Protein AF-A0A6P2FRF0-F1 (afdb_monomer_lite)

Secondary structure (DSSP, 8-state):
-EEEHHHHHHHTT-TT--TT--TTSHHHHHHHHHHTT-TTS-GGGGGHHHHHHHHS--GGGEEEEEEE-SSS-EEEEEEPTTS-HHHHHHHHHHHEEEES-TTS-EEEE-TTS--S--S-SEEEEEGGGTEEEEES-HHHHHHHHTTSS--GGG-TTTHHHHHHT-S-SEEEEEEGGGG-B-TTTTTTTTTS-HHHHHHHHHHHHHHHTSPPPSEEEEEE-SSSEEEEEEE-SSHHHHHHHHHHHHHHHHH-B-TTT-SBHHHH-SEEEEEEETTEEEEEEESTTHHHHHHHHHHTT--TTTB----

pLDDT: mean 83.43, std 10.02, range [44.25, 95.88]

Foldseek 3Di:
DKAFVLLVCVVLVLNPDFLVDDCPDPSNVSCLVVLVLDPRNPPQSVCAPVCCVQQVGGPRQFRMKDWDDDPKIKMKTAGDPPDDCCSRVVSQVQAFDWDDDPQWIKTAGDPPSPDPDDPARIWIARRVRNMIMGIDCSVVVVCVVVVNDDDLCPDPQCVVVCVVLPAFSDKDKAFAPRLAFACCVADCVVPPDPVRSVVVLVLCVLLLPAAAQRMWMWGHRGQFKIKIKRFGPFLVRLVSCQVVLVCCQQPNAQPVVRGHNCVLQVDWDWDRDGRIIIIITGDHRNSVVQVVCSVRSRHSSRHNYDD

Sequence (307 aa):
MVTDLQAARSRWGVGNLDGTAAKDSPEVTAWQERSLNSAAVGELGDYTLPMLQEWGWNTFDVQWEATLFGDRPVSVLKLRDDIDMAVVTDSLEQAYLVDGPPERPHYRFDRTTGASIMPFLEATVLPEHKLIVTGGAPEEVLAVFDGNAPSVASLPEEKPWAELTMTPEVMQVRTGGDACTDPVAGTLGQRASADQRAQLEQKLLDLQQLARPVTIVHALQDESTAVILAGYSDPQDAAADLHARRTLLTEGQSTQAERPYTDLLPTIDIAAEGKDLVYSVSGTGTARLTLQMSQTQDDPWAYCGTG

Radius of gyration: 21.51 Å; chains: 1; bounding box: 53×43×59 Å

Structure (mmCIF, N/CA/C/O backbone):
data_AF-A0A6P2FRF0-F1
#
_entry.id   AF-A0A6P2FRF0-F1
#
loop_
_atom_site.group_PDB
_atom_site.id
_atom_site.type_symbol
_atom_site.label_atom_id
_atom_site.label_alt_id
_atom_site.label_comp_id
_atom_site.label_asym_id
_atom_site.label_entity_id
_atom_site.label_seq_id
_atom_site.pdbx_PDB_ins_code
_atom_site.Cartn_x
_atom_site.Cartn_y
_atom_site.Cartn_z
_atom_site.occupancy
_atom_site.B_iso_or_equiv
_atom_site.auth_seq_id
_atom_site.auth_comp_id
_atom_site.auth_asym_id
_atom_site.auth_atom_id
_atom_site.pdbx_PDB_model_num
ATOM 1 N N . MET A 1 1 ? 2.276 -4.112 1.029 1.00 86.06 1 MET A N 1
ATOM 2 C CA . MET A 1 1 ? 1.561 -2.965 0.432 1.00 86.06 1 MET A CA 1
ATOM 3 C C . MET A 1 1 ? 1.625 -3.123 -1.069 1.00 86.06 1 MET A C 1
ATOM 5 O O . MET A 1 1 ? 2.686 -3.466 -1.557 1.00 86.06 1 MET A O 1
ATOM 9 N N . VAL A 1 2 ? 0.517 -2.947 -1.768 1.00 87.50 2 VAL A N 1
ATOM 10 C CA . VAL A 1 2 ? 0.388 -3.036 -3.222 1.00 87.50 2 VAL A CA 1
ATOM 11 C C . VAL A 1 2 ? -0.203 -1.723 -3.698 1.00 87.50 2 VAL A C 1
ATOM 13 O O . VAL A 1 2 ? -1.087 -1.193 -3.034 1.00 87.50 2 VAL A O 1
ATOM 16 N N . THR A 1 3 ? 0.261 -1.223 -4.828 1.00 86.69 3 THR A N 1
ATOM 17 C CA . THR A 1 3 ? -0.157 0.050 -5.396 1.00 86.69 3 THR A CA 1
ATOM 18 C C . THR A 1 3 ? -0.448 -0.144 -6.879 1.00 86.69 3 THR A C 1
ATOM 20 O O . THR A 1 3 ? 0.436 -0.568 -7.623 1.00 86.69 3 THR A O 1
ATOM 23 N N . ASP A 1 4 ? -1.667 0.164 -7.319 1.00 87.44 4 ASP A N 1
ATOM 24 C CA . ASP A 1 4 ? -2.086 0.104 -8.722 1.00 87.44 4 ASP A CA 1
ATOM 25 C C . ASP A 1 4 ? -1.916 1.482 -9.383 1.00 87.44 4 ASP A C 1
ATOM 27 O O . ASP A 1 4 ? -2.802 2.345 -9.382 1.00 87.44 4 ASP A O 1
ATOM 31 N N . LEU A 1 5 ? -0.730 1.696 -9.956 1.00 85.38 5 LEU A N 1
ATOM 32 C CA . LEU A 1 5 ? -0.378 2.932 -10.653 1.00 85.38 5 LEU A CA 1
ATOM 33 C C . LEU A 1 5 ? -1.212 3.119 -11.928 1.00 85.38 5 LEU A C 1
ATOM 35 O O . LEU A 1 5 ? -1.490 4.255 -12.319 1.00 85.38 5 LEU A O 1
ATOM 39 N N . GLN A 1 6 ? -1.636 2.035 -12.583 1.00 85.44 6 GLN A N 1
ATOM 40 C CA . GLN A 1 6 ? -2.480 2.108 -13.774 1.00 85.44 6 GLN A CA 1
ATOM 41 C C . GLN A 1 6 ? -3.895 2.597 -13.436 1.00 85.44 6 GLN A C 1
ATOM 43 O O . GLN A 1 6 ? -4.431 3.447 -14.163 1.00 85.44 6 GLN A O 1
ATOM 48 N N . ALA A 1 7 ? -4.488 2.113 -12.344 1.00 83.50 7 ALA A N 1
ATOM 49 C CA . ALA A 1 7 ? -5.770 2.599 -11.839 1.00 83.50 7 ALA A CA 1
ATOM 50 C C . ALA A 1 7 ? -5.691 4.093 -11.487 1.00 83.50 7 ALA A C 1
ATOM 52 O O . ALA A 1 7 ? -6.502 4.882 -11.989 1.00 83.50 7 ALA A O 1
ATOM 53 N N . ALA A 1 8 ? -4.646 4.502 -10.753 1.00 82.88 8 ALA A N 1
ATOM 54 C CA . ALA A 1 8 ? -4.415 5.902 -10.394 1.00 82.88 8 ALA A CA 1
ATOM 55 C C . ALA A 1 8 ? -4.300 6.813 -11.628 1.00 82.88 8 ALA A C 1
ATOM 57 O O . ALA A 1 8 ? -5.011 7.817 -11.748 1.00 82.88 8 ALA A O 1
ATOM 58 N N . ARG A 1 9 ? -3.471 6.434 -12.612 1.00 85.62 9 ARG A N 1
ATOM 59 C CA . ARG A 1 9 ? -3.330 7.189 -13.869 1.00 85.62 9 ARG A CA 1
ATOM 60 C C . ARG A 1 9 ? -4.651 7.289 -14.634 1.00 85.62 9 ARG A C 1
ATOM 62 O O . ARG A 1 9 ? -4.988 8.364 -15.138 1.00 85.62 9 ARG A O 1
ATOM 69 N N . SER A 1 10 ? -5.409 6.196 -14.713 1.00 85.38 10 SER A N 1
ATOM 70 C CA . SER A 1 10 ? -6.697 6.156 -15.417 1.00 85.38 10 SER A CA 1
ATOM 71 C C . SER A 1 10 ? -7.711 7.117 -14.795 1.00 85.38 10 SER A C 1
ATOM 73 O O . SER A 1 10 ? -8.315 7.914 -15.515 1.00 85.38 10 SER A O 1
ATOM 75 N N . ARG A 1 11 ? -7.838 7.128 -13.460 1.00 82.00 11 ARG A N 1
ATOM 76 C CA . ARG A 1 11 ? -8.718 8.056 -12.725 1.00 82.00 11 ARG A CA 1
ATOM 77 C C . ARG A 1 11 ? -8.347 9.516 -12.966 1.00 82.00 11 ARG A C 1
ATOM 79 O O . ARG A 1 11 ? -9.213 10.383 -13.081 1.00 82.00 11 ARG A O 1
ATOM 86 N N . TRP A 1 12 ? -7.055 9.802 -13.043 1.00 83.94 12 TRP A N 1
ATOM 87 C CA . TRP A 1 12 ? -6.552 11.156 -13.241 1.00 83.94 12 TRP A CA 1
ATOM 88 C C . TRP A 1 12 ? -6.659 11.664 -14.679 1.00 83.94 12 TRP A C 1
ATOM 90 O O . TRP A 1 12 ? -6.379 12.839 -14.922 1.00 83.94 12 TRP A O 1
ATOM 100 N N . GLY A 1 13 ? -7.085 10.813 -15.616 1.00 84.31 13 GLY A N 1
ATOM 101 C CA . GLY A 1 13 ? -7.152 11.150 -17.036 1.00 84.31 13 GLY A CA 1
ATOM 102 C C . GLY A 1 13 ? -5.785 11.150 -17.723 1.00 84.31 13 GLY A C 1
ATOM 103 O O . GLY A 1 13 ? -5.650 11.723 -18.798 1.00 84.31 13 GLY A O 1
ATOM 104 N N . VAL A 1 14 ? -4.783 10.502 -17.119 1.00 83.25 14 VAL A N 1
ATOM 105 C CA . VAL A 1 14 ? -3.408 10.381 -17.638 1.00 83.25 14 VAL A CA 1
ATOM 106 C C . VAL A 1 14 ? -3.021 8.914 -17.884 1.00 83.25 14 VAL A C 1
ATOM 108 O O . VAL A 1 14 ? -1.848 8.555 -17.892 1.00 83.25 14 VAL A O 1
ATOM 111 N N . GLY A 1 15 ? -4.018 8.045 -18.097 1.00 77.69 15 GLY A N 1
ATOM 112 C CA . GLY A 1 15 ? -3.859 6.593 -18.278 1.00 77.69 15 GLY A CA 1
ATOM 113 C C . GLY A 1 15 ? -2.988 6.169 -19.465 1.00 77.69 15 GLY A C 1
ATOM 114 O O . GLY A 1 15 ? -2.508 5.042 -19.480 1.00 77.69 15 GLY A O 1
ATOM 115 N N . ASN A 1 16 ? -2.758 7.071 -20.423 1.00 78.94 16 ASN A N 1
ATOM 116 C CA . ASN A 1 16 ? -1.941 6.824 -21.614 1.00 78.94 16 ASN A CA 1
ATOM 117 C C . ASN A 1 16 ? -0.468 7.235 -21.438 1.00 78.94 16 ASN A C 1
ATOM 119 O O . ASN A 1 16 ? 0.281 7.195 -22.410 1.00 78.94 16 ASN A O 1
ATOM 123 N N . LEU A 1 17 ? -0.060 7.691 -20.248 1.00 81.69 17 LEU A N 1
ATOM 124 C CA . LEU A 1 17 ? 1.348 7.967 -19.972 1.00 81.69 17 LEU A CA 1
ATOM 125 C C . LEU A 1 17 ? 2.146 6.662 -19.987 1.00 81.69 17 LEU A C 1
ATOM 127 O O . LEU A 1 17 ? 1.811 5.721 -19.269 1.00 81.69 17 LEU A O 1
ATOM 131 N N . ASP A 1 18 ? 3.220 6.651 -20.765 1.00 82.31 18 ASP A N 1
ATOM 132 C CA . ASP A 1 18 ? 4.216 5.588 -20.791 1.00 82.31 18 ASP A CA 1
ATOM 133 C C . ASP A 1 18 ? 5.637 6.162 -20.768 1.00 82.31 18 ASP A C 1
ATOM 135 O O . ASP A 1 18 ? 5.826 7.385 -20.717 1.00 82.31 18 ASP A O 1
ATOM 139 N N . GLY A 1 19 ? 6.642 5.284 -20.813 1.00 73.56 19 GLY A N 1
ATOM 140 C CA . GLY A 1 19 ? 8.044 5.673 -20.864 1.00 73.56 19 GLY A CA 1
ATOM 141 C C . GLY A 1 19 ? 8.383 6.643 -21.999 1.00 73.56 19 GLY A C 1
ATOM 142 O O . GLY A 1 19 ? 9.376 7.342 -21.908 1.00 73.56 19 GLY A O 1
ATOM 143 N N . THR A 1 20 ? 7.571 6.791 -23.046 1.00 79.69 20 THR A N 1
ATOM 144 C CA . THR A 1 20 ? 7.860 7.709 -24.162 1.00 79.69 20 THR A CA 1
ATOM 145 C C . THR A 1 20 ? 7.284 9.116 -23.981 1.00 79.69 20 THR A C 1
ATOM 147 O O . THR A 1 20 ? 7.546 10.001 -24.804 1.00 79.69 20 THR A O 1
ATOM 150 N N . ALA A 1 21 ? 6.519 9.358 -22.911 1.00 80.44 21 ALA A N 1
ATOM 151 C CA . ALA A 1 21 ? 5.869 10.639 -22.671 1.00 80.44 21 ALA A CA 1
ATOM 152 C C . ALA A 1 21 ? 6.879 11.795 -22.551 1.00 80.44 21 ALA A C 1
ATOM 154 O O . ALA A 1 21 ? 7.866 11.736 -21.813 1.00 80.44 21 ALA A O 1
ATOM 155 N N . ALA A 1 22 ? 6.612 12.895 -23.261 1.00 78.44 22 ALA A N 1
ATOM 156 C CA . ALA A 1 22 ? 7.464 14.077 -23.202 1.00 78.44 22 ALA A CA 1
ATOM 157 C C . ALA A 1 22 ? 7.412 14.709 -21.804 1.00 78.44 22 ALA A C 1
ATOM 159 O O . ALA A 1 22 ? 6.328 14.975 -21.279 1.00 78.44 22 ALA A O 1
ATOM 160 N N . LYS A 1 23 ? 8.589 15.012 -21.241 1.00 76.94 23 LYS A N 1
ATOM 161 C CA . LYS A 1 23 ? 8.754 15.603 -19.903 1.00 76.94 23 LYS A CA 1
ATOM 162 C C . LYS A 1 23 ? 7.854 16.815 -19.647 1.00 76.94 23 LYS A C 1
ATOM 164 O O . LYS A 1 23 ? 7.282 16.929 -18.572 1.00 76.94 23 LYS A O 1
ATOM 169 N N . ASP A 1 24 ? 7.732 17.691 -20.639 1.00 80.06 24 ASP A N 1
ATOM 170 C CA . ASP A 1 24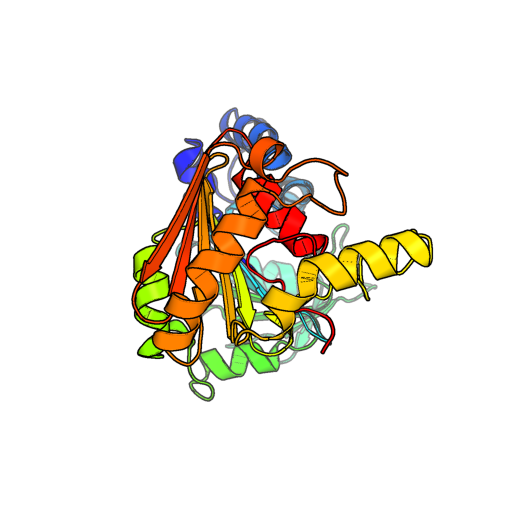 ? 6.992 18.952 -20.524 1.00 80.06 24 ASP A CA 1
ATOM 171 C C . ASP A 1 24 ? 5.556 18.842 -21.073 1.00 80.06 24 ASP A C 1
ATOM 173 O O . ASP A 1 24 ? 4.915 19.852 -21.368 1.00 80.06 24 ASP A O 1
ATOM 177 N N . SER A 1 25 ? 5.046 17.620 -21.270 1.00 85.38 25 SER A N 1
ATOM 178 C CA . SER A 1 25 ? 3.661 17.420 -21.700 1.00 85.38 25 SER A CA 1
ATOM 179 C C . SER A 1 25 ? 2.672 17.809 -20.588 1.00 85.38 25 SER A C 1
ATOM 181 O O . SER A 1 25 ? 2.968 17.627 -19.397 1.00 85.38 25 SER A O 1
ATOM 183 N N . PRO A 1 26 ? 1.483 18.329 -20.948 1.00 86.12 26 PRO A N 1
ATOM 184 C CA . PRO A 1 26 ? 0.420 18.607 -19.984 1.00 86.12 26 PRO A CA 1
ATOM 185 C C . PRO A 1 26 ? 0.063 17.394 -19.118 1.00 86.12 26 PRO A C 1
ATOM 187 O O . PRO A 1 26 ? -0.209 17.545 -17.932 1.00 86.12 26 PRO A O 1
ATOM 190 N N . GLU A 1 27 ? 0.103 16.192 -19.690 1.00 85.88 27 GLU A N 1
ATOM 191 C CA . GLU A 1 27 ? -0.197 14.935 -19.014 1.00 85.88 27 GLU A CA 1
ATOM 192 C C . GLU A 1 27 ? 0.847 14.600 -17.940 1.00 85.88 27 GLU A C 1
ATOM 194 O O . GLU A 1 27 ? 0.471 14.251 -16.821 1.00 85.88 27 GLU A O 1
ATOM 199 N N . VAL A 1 28 ? 2.145 14.761 -18.234 1.00 84.25 28 VAL A N 1
ATOM 200 C CA . VAL A 1 28 ? 3.219 14.551 -17.244 1.00 84.25 28 VAL A CA 1
ATOM 201 C C . VAL A 1 28 ? 3.131 15.577 -16.116 1.00 84.25 28 VAL A C 1
ATOM 203 O O . VAL A 1 28 ? 3.261 15.209 -14.951 1.00 84.25 28 VAL A O 1
ATOM 206 N N . THR A 1 29 ? 2.841 16.842 -16.433 1.00 84.12 29 THR A N 1
ATOM 207 C CA . THR A 1 29 ? 2.656 17.890 -15.413 1.00 84.12 29 THR A CA 1
ATOM 208 C C . THR A 1 29 ? 1.451 17.580 -14.521 1.00 84.12 29 THR A C 1
ATOM 210 O O . THR A 1 29 ? 1.562 17.604 -13.298 1.00 84.12 29 THR A O 1
ATOM 213 N N . ALA A 1 30 ? 0.316 17.204 -15.118 1.00 84.88 30 ALA A N 1
ATOM 214 C CA . ALA A 1 30 ? -0.883 16.821 -14.377 1.00 84.88 30 ALA A CA 1
ATOM 215 C C . ALA A 1 30 ? -0.649 15.589 -13.491 1.00 84.88 30 ALA A C 1
ATOM 217 O O . ALA A 1 30 ? -1.182 15.517 -12.383 1.00 84.88 30 ALA A O 1
ATOM 218 N N . TRP A 1 31 ? 0.150 14.624 -13.952 1.00 84.12 31 TRP A N 1
ATOM 219 C CA . TRP A 1 31 ? 0.549 13.487 -13.132 1.00 84.12 31 TRP A CA 1
ATOM 220 C C . TRP A 1 31 ? 1.428 13.913 -11.951 1.00 84.12 31 TRP A C 1
ATOM 222 O O . TRP A 1 31 ? 1.146 13.493 -10.835 1.00 84.12 31 TRP A O 1
ATOM 232 N N . GLN A 1 32 ? 2.429 14.777 -12.162 1.00 81.94 32 GLN A N 1
ATOM 233 C CA . GLN A 1 32 ? 3.310 15.267 -11.092 1.00 81.94 32 GLN A CA 1
ATOM 234 C C . GLN A 1 32 ? 2.537 16.032 -10.012 1.00 81.94 32 GLN A C 1
ATOM 236 O O . GLN A 1 32 ? 2.751 15.828 -8.821 1.00 81.94 32 GLN A O 1
ATOM 241 N N . GLU A 1 33 ? 1.603 16.898 -10.406 1.00 82.38 33 GLU A N 1
ATOM 242 C CA . GLU A 1 33 ? 0.783 17.655 -9.453 1.00 82.38 33 GLU A CA 1
ATOM 243 C C . GLU A 1 33 ? -0.099 16.743 -8.583 1.00 82.38 33 GLU A C 1
ATOM 245 O O . GLU A 1 33 ? -0.316 17.012 -7.397 1.00 82.38 33 GLU A O 1
ATOM 250 N N . ARG A 1 34 ? -0.604 15.648 -9.162 1.00 83.00 34 ARG A N 1
ATOM 251 C CA . ARG A 1 34 ? -1.475 14.693 -8.464 1.00 83.00 34 ARG A CA 1
ATOM 252 C C . ARG A 1 34 ? -0.695 13.681 -7.635 1.00 83.00 34 ARG A C 1
ATOM 254 O O . ARG A 1 34 ? -1.123 13.367 -6.526 1.00 83.00 34 ARG A O 1
ATOM 261 N N . SER A 1 35 ? 0.452 13.209 -8.122 1.00 79.19 35 SER A N 1
ATOM 262 C CA . SER A 1 35 ? 1.286 12.235 -7.412 1.00 79.19 35 SER A CA 1
ATOM 263 C C . SER A 1 35 ? 1.766 12.770 -6.065 1.00 79.19 35 SER A C 1
ATOM 265 O O . SER A 1 35 ? 1.667 12.057 -5.073 1.00 79.19 35 SER A O 1
ATOM 267 N N . LEU A 1 36 ? 2.133 14.055 -5.984 1.00 75.94 36 LEU A N 1
ATOM 268 C CA . LEU A 1 36 ? 2.544 14.722 -4.738 1.00 75.94 36 LEU A CA 1
ATOM 269 C C . LEU A 1 36 ? 1.501 14.659 -3.609 1.00 75.94 36 LEU A C 1
ATOM 271 O O . LEU A 1 36 ? 1.842 14.797 -2.432 1.00 75.94 36 LEU A O 1
ATOM 275 N N . ASN A 1 37 ? 0.226 14.481 -3.953 1.00 71.25 37 ASN A N 1
ATOM 276 C CA . ASN A 1 37 ? -0.877 14.446 -2.996 1.00 71.25 37 ASN A CA 1
ATOM 277 C C . ASN A 1 37 ? -1.469 13.042 -2.814 1.00 71.25 37 ASN A C 1
ATOM 279 O O . ASN A 1 37 ? -2.307 12.847 -1.930 1.00 71.25 37 ASN A O 1
ATOM 283 N N . SER A 1 38 ? -1.021 12.069 -3.609 1.00 75.56 38 SER A N 1
ATOM 284 C CA . SER A 1 38 ? -1.564 10.717 -3.632 1.00 75.56 38 SER A CA 1
ATOM 285 C C . SER A 1 38 ? -0.883 9.810 -2.612 1.00 75.56 38 SER A C 1
ATOM 287 O O . SER A 1 38 ? 0.336 9.806 -2.479 1.00 75.56 38 SER A O 1
ATOM 289 N N . ALA A 1 39 ? -1.668 8.974 -1.930 1.00 68.12 39 ALA A N 1
ATOM 290 C CA . ALA A 1 39 ? -1.124 7.847 -1.169 1.00 68.12 39 ALA A CA 1
ATOM 291 C C . ALA A 1 39 ? -0.635 6.707 -2.088 1.00 68.12 39 ALA A C 1
ATOM 293 O O . ALA A 1 39 ? 0.110 5.842 -1.638 1.00 68.12 39 ALA A O 1
ATOM 294 N N . ALA A 1 40 ? -1.058 6.717 -3.358 1.00 66.50 40 ALA A N 1
ATOM 295 C CA . ALA A 1 40 ? -0.846 5.665 -4.348 1.00 66.50 40 ALA A CA 1
ATOM 296 C C . ALA A 1 40 ? 0.331 5.907 -5.293 1.00 66.50 40 ALA A C 1
ATOM 298 O O . ALA A 1 40 ? 0.513 5.166 -6.243 1.00 66.50 40 ALA A O 1
ATOM 299 N N . VAL A 1 41 ? 1.105 6.973 -5.126 1.00 68.44 41 VAL A N 1
ATOM 300 C CA . VAL A 1 41 ? 2.278 7.202 -5.976 1.00 68.44 41 VAL A CA 1
ATOM 301 C C . VAL A 1 41 ? 3.412 7.574 -5.041 1.00 68.44 41 VAL A C 1
ATOM 303 O O . VAL A 1 41 ? 3.594 8.740 -4.713 1.00 68.44 41 VAL A O 1
ATOM 306 N N . GLY A 1 42 ? 4.086 6.545 -4.518 1.00 57.88 42 GLY A N 1
ATOM 307 C CA . GLY A 1 42 ? 5.228 6.688 -3.616 1.00 57.88 42 GLY A CA 1
ATOM 308 C C . GLY A 1 42 ? 6.466 7.300 -4.290 1.00 57.88 42 GLY A C 1
ATOM 309 O O . GLY A 1 42 ? 6.383 7.904 -5.358 1.00 57.88 42 GLY A O 1
ATOM 310 N N . GLU A 1 43 ? 7.633 7.105 -3.662 1.00 50.56 43 GLU A N 1
ATOM 311 C CA . GLU A 1 43 ? 8.955 7.692 -3.987 1.00 50.56 43 GLU A CA 1
ATOM 312 C C . GLU A 1 43 ? 9.374 7.629 -5.471 1.00 50.56 43 GLU A C 1
ATOM 314 O O . GLU A 1 43 ? 10.169 8.445 -5.933 1.00 50.56 43 GLU A O 1
ATOM 319 N N . LEU A 1 44 ? 8.804 6.709 -6.253 1.00 51.66 44 LEU A N 1
ATOM 320 C CA . LEU A 1 44 ? 8.994 6.614 -7.702 1.00 51.66 44 LEU A CA 1
ATOM 321 C C . LEU A 1 44 ? 8.575 7.892 -8.459 1.00 51.66 44 LEU A C 1
ATOM 323 O O . LEU A 1 44 ? 9.133 8.187 -9.518 1.00 51.66 44 LEU A O 1
ATOM 327 N N . GLY A 1 45 ? 7.670 8.693 -7.884 1.00 57.62 45 GLY A N 1
ATOM 328 C CA . GLY A 1 45 ? 7.315 10.043 -8.333 1.00 57.62 45 GLY A CA 1
ATOM 329 C C . GLY A 1 45 ? 8.513 10.868 -8.819 1.00 57.62 45 GLY A C 1
ATOM 330 O O . GLY A 1 45 ? 8.553 11.351 -9.958 1.00 57.62 45 GLY A O 1
ATOM 331 N N . ASP A 1 46 ? 9.522 10.941 -7.953 1.00 58.75 46 ASP A N 1
ATOM 332 C CA . ASP A 1 46 ? 10.641 11.878 -8.046 1.00 58.75 46 ASP A CA 1
ATOM 333 C C . ASP A 1 46 ? 11.719 11.453 -9.058 1.00 58.75 46 ASP A C 1
ATOM 335 O O . ASP A 1 46 ? 12.473 12.292 -9.559 1.00 58.75 46 ASP A O 1
ATOM 339 N N . TYR A 1 47 ? 11.766 10.167 -9.424 1.00 64.88 47 TYR A N 1
ATOM 340 C CA . TYR A 1 47 ? 12.820 9.593 -10.275 1.00 64.88 47 TYR A CA 1
ATOM 341 C C . TYR A 1 47 ? 12.381 9.299 -11.715 1.00 64.88 47 TYR A C 1
ATOM 343 O O . TYR A 1 47 ? 13.201 8.932 -12.555 1.00 64.88 47 TYR A O 1
ATOM 351 N N . THR A 1 48 ? 11.110 9.528 -12.040 1.00 71.69 48 THR A N 1
ATOM 352 C CA . THR A 1 48 ? 10.489 9.179 -13.331 1.00 71.69 48 THR A CA 1
ATOM 353 C C . THR A 1 48 ? 11.235 9.716 -14.555 1.00 71.69 48 THR A C 1
ATOM 355 O O . THR A 1 48 ? 11.523 8.992 -15.506 1.00 71.69 48 THR A O 1
ATOM 358 N N . LEU A 1 49 ? 11.554 11.009 -14.562 1.00 69.94 49 LEU A N 1
ATOM 359 C CA . LEU A 1 49 ? 12.130 11.657 -15.743 1.00 69.94 49 LEU A CA 1
ATOM 360 C C . LEU A 1 49 ? 13.615 11.347 -15.925 1.00 69.94 49 LEU A C 1
ATOM 362 O O . LEU A 1 49 ? 14.025 11.082 -17.056 1.00 69.94 49 LEU A O 1
ATOM 366 N N . PRO A 1 50 ? 14.429 11.360 -14.857 1.00 76.50 50 PRO A N 1
ATOM 367 C CA . PRO A 1 50 ? 15.817 10.962 -14.989 1.00 76.50 50 PRO A CA 1
ATOM 368 C C . PRO A 1 50 ? 15.985 9.467 -15.324 1.00 76.50 50 PRO A C 1
ATOM 370 O O . PRO A 1 50 ? 16.888 9.126 -16.085 1.00 76.50 50 PRO A O 1
ATOM 373 N N . MET A 1 51 ? 15.078 8.591 -14.861 1.00 79.38 51 MET A N 1
ATOM 374 C CA . MET A 1 51 ? 15.097 7.172 -15.239 1.00 79.38 51 MET A CA 1
ATOM 375 C C . MET A 1 51 ? 14.931 6.969 -16.749 1.00 79.38 51 MET A C 1
ATOM 377 O O . MET A 1 51 ? 15.687 6.225 -17.362 1.00 79.38 51 MET A O 1
ATOM 381 N N . LEU A 1 52 ? 14.016 7.700 -17.387 1.00 81.94 52 LEU A N 1
ATOM 382 C CA . LEU A 1 52 ? 13.812 7.558 -18.827 1.00 81.94 52 LEU A CA 1
ATOM 383 C C . LEU A 1 52 ? 15.080 7.850 -19.642 1.00 81.94 52 LEU A C 1
ATOM 385 O O . LEU A 1 52 ? 15.387 7.150 -20.602 1.00 81.94 52 LEU A O 1
ATOM 389 N N . GLN A 1 53 ? 15.807 8.904 -19.273 1.00 79.69 53 GLN A N 1
ATOM 390 C CA . GLN A 1 53 ? 16.971 9.358 -20.034 1.00 79.69 53 GLN A CA 1
ATOM 391 C C . GLN A 1 53 ? 18.141 8.375 -19.969 1.00 79.69 53 GLN A C 1
ATOM 393 O O . GLN A 1 53 ? 18.874 8.247 -20.946 1.00 79.69 53 GLN A O 1
ATOM 398 N N . GLU A 1 54 ? 18.321 7.717 -18.825 1.00 82.00 54 GLU A N 1
ATOM 399 C CA . GLU A 1 54 ? 19.450 6.818 -18.578 1.00 82.00 54 GLU A CA 1
ATOM 400 C C . GLU A 1 54 ? 19.114 5.353 -18.893 1.00 82.00 54 GLU A C 1
ATOM 402 O O . GLU A 1 54 ? 19.975 4.626 -19.377 1.00 82.00 54 GLU A O 1
ATOM 407 N N . TRP A 1 55 ? 17.861 4.935 -18.698 1.00 85.12 55 TRP A N 1
ATOM 408 C CA . TRP A 1 55 ? 17.465 3.524 -18.755 1.00 85.12 55 TRP A CA 1
ATOM 409 C C . TRP A 1 55 ? 16.563 3.186 -19.944 1.00 85.12 55 TRP A C 1
ATOM 411 O O . TRP A 1 55 ? 16.401 2.019 -20.278 1.00 85.12 55 TRP A O 1
ATOM 421 N N . GLY A 1 56 ? 15.965 4.183 -20.606 1.00 86.19 56 GLY A N 1
ATOM 422 C CA . GLY A 1 56 ? 15.013 3.959 -21.702 1.00 86.19 56 GLY A CA 1
ATOM 423 C C . GLY A 1 56 ? 13.626 3.481 -21.249 1.00 86.19 56 GLY A C 1
ATOM 424 O O . GLY A 1 56 ? 12.767 3.237 -22.092 1.00 86.19 56 GLY A O 1
ATOM 425 N N . TRP A 1 57 ? 13.402 3.382 -19.937 1.00 90.31 57 TRP A N 1
ATOM 426 C CA . TRP A 1 57 ? 12.127 3.070 -19.291 1.00 90.31 57 TRP A CA 1
ATOM 427 C C . TRP A 1 57 ? 12.029 3.819 -17.954 1.00 90.31 57 TRP A C 1
ATOM 429 O O . TRP A 1 57 ? 13.033 4.306 -17.425 1.00 90.31 57 TRP A O 1
ATOM 439 N N . ASN A 1 58 ? 10.822 3.969 -17.411 1.00 87.12 58 ASN A N 1
ATOM 440 C CA . ASN A 1 58 ? 10.600 4.674 -16.151 1.00 87.12 58 ASN A CA 1
ATOM 441 C C . ASN A 1 58 ? 9.365 4.171 -15.381 1.00 87.12 58 ASN A C 1
ATOM 443 O O . ASN A 1 58 ? 8.816 3.104 -15.631 1.00 87.12 58 ASN A O 1
ATOM 447 N N . THR A 1 59 ? 8.924 4.953 -14.401 1.00 84.38 59 THR A N 1
ATOM 448 C CA . THR A 1 59 ? 7.814 4.618 -13.500 1.00 84.38 59 THR A CA 1
ATOM 449 C C . THR A 1 59 ? 6.443 4.688 -14.185 1.00 84.38 59 THR A C 1
ATOM 451 O O . THR A 1 59 ? 5.488 4.080 -13.701 1.00 84.38 59 THR A O 1
ATOM 454 N N . PHE A 1 60 ? 6.327 5.347 -15.347 1.00 86.94 60 PHE A N 1
ATOM 455 C CA . PHE A 1 60 ? 5.131 5.258 -16.188 1.00 86.94 60 PHE A CA 1
ATOM 456 C C . PHE A 1 60 ? 4.971 3.871 -16.806 1.00 86.94 60 PHE A C 1
ATOM 458 O O . PHE A 1 60 ? 3.844 3.434 -17.031 1.00 86.94 60 PHE A O 1
ATOM 465 N N . ASP A 1 61 ? 6.072 3.145 -17.001 1.00 90.81 61 ASP A N 1
ATOM 466 C CA . ASP A 1 61 ? 6.022 1.771 -17.485 1.00 90.81 61 ASP A CA 1
ATOM 467 C C . ASP A 1 61 ? 5.578 0.779 -16.404 1.00 90.81 61 ASP A C 1
ATOM 469 O O . ASP A 1 61 ? 5.223 -0.348 -16.735 1.00 90.81 61 ASP A O 1
ATOM 473 N N . VAL A 1 62 ? 5.538 1.182 -15.128 1.00 90.31 62 VAL A N 1
ATOM 474 C CA . VAL A 1 62 ? 5.054 0.352 -14.016 1.00 90.31 62 VAL A CA 1
ATOM 475 C C . VAL A 1 62 ? 3.522 0.419 -13.952 1.00 90.31 62 VAL A C 1
ATOM 477 O O . VAL A 1 62 ? 2.936 1.500 -13.858 1.00 90.31 62 VAL A O 1
ATOM 480 N N . GLN A 1 63 ? 2.859 -0.736 -14.022 1.00 89.94 63 GLN A N 1
ATOM 481 C CA . GLN A 1 63 ? 1.411 -0.902 -13.835 1.00 89.94 63 GLN A CA 1
ATOM 482 C C . GLN A 1 63 ? 1.047 -0.972 -12.359 1.00 89.94 63 GLN A C 1
ATOM 484 O O . GLN A 1 63 ? 0.160 -0.254 -11.912 1.00 89.94 63 GLN A O 1
ATOM 489 N N . TRP A 1 64 ? 1.748 -1.819 -11.612 1.00 89.94 64 TRP A N 1
ATOM 490 C CA . TRP A 1 64 ? 1.593 -1.926 -10.172 1.00 89.94 64 TRP A CA 1
ATOM 491 C C . TRP A 1 64 ? 2.928 -2.234 -9.510 1.00 89.94 64 TRP A C 1
ATOM 493 O O . TRP A 1 64 ? 3.826 -2.826 -10.114 1.00 89.94 64 TRP A O 1
ATOM 503 N N . GLU A 1 65 ? 3.037 -1.843 -8.250 1.00 89.75 65 GLU A N 1
ATOM 504 C CA . GLU A 1 65 ? 4.151 -2.198 -7.379 1.00 89.75 65 GLU A CA 1
ATOM 505 C C . GLU A 1 65 ? 3.635 -2.884 -6.115 1.00 89.75 65 GLU A C 1
ATOM 507 O O . GLU A 1 65 ? 2.532 -2.607 -5.649 1.00 89.75 65 GLU A O 1
ATOM 512 N N . ALA A 1 66 ? 4.416 -3.804 -5.563 1.00 89.31 66 ALA A N 1
ATOM 513 C CA . ALA A 1 66 ? 4.114 -4.469 -4.308 1.00 89.31 66 ALA A CA 1
ATOM 514 C C . ALA A 1 66 ? 5.360 -4.537 -3.432 1.00 89.31 66 ALA A C 1
ATOM 516 O O . ALA A 1 66 ? 6.352 -5.135 -3.826 1.00 89.31 66 ALA A O 1
ATOM 517 N N . THR A 1 67 ? 5.286 -3.987 -2.227 1.00 88.19 67 THR A N 1
ATOM 518 C CA . THR A 1 67 ? 6.339 -4.061 -1.212 1.00 88.19 67 THR A CA 1
ATOM 519 C C . THR A 1 67 ? 5.912 -4.995 -0.090 1.00 88.19 67 THR A C 1
ATOM 521 O O . THR A 1 67 ? 4.901 -4.762 0.587 1.00 88.19 67 THR A O 1
ATOM 524 N N . LEU A 1 68 ? 6.691 -6.047 0.125 1.00 86.50 68 LEU A N 1
ATOM 525 C CA . LEU A 1 68 ? 6.610 -6.925 1.278 1.00 86.50 68 LEU A CA 1
ATOM 526 C C . LEU A 1 68 ? 7.550 -6.373 2.348 1.00 86.50 68 LEU A C 1
ATOM 528 O O . LEU A 1 68 ? 8.754 -6.242 2.129 1.00 86.50 68 LEU A O 1
ATOM 532 N N . PHE A 1 69 ? 6.979 -6.019 3.495 1.00 81.12 69 PHE A N 1
ATOM 533 C CA . PHE A 1 69 ? 7.738 -5.558 4.649 1.00 81.12 69 PHE A CA 1
ATOM 534 C C . PHE A 1 69 ? 8.051 -6.754 5.549 1.00 81.12 69 PHE A C 1
ATOM 536 O O . PHE A 1 69 ? 7.188 -7.590 5.795 1.00 81.12 69 PHE A O 1
ATOM 543 N N . GLY A 1 70 ? 9.289 -6.822 6.021 1.00 76.88 70 GLY A N 1
ATOM 544 C CA . GLY A 1 70 ? 9.813 -7.862 6.901 1.00 76.88 70 GLY A CA 1
ATOM 545 C C . GLY A 1 70 ? 11.275 -7.556 7.218 1.00 76.88 70 GLY A C 1
ATOM 546 O O . GLY A 1 70 ? 11.766 -6.481 6.866 1.00 76.88 70 GLY A O 1
ATOM 547 N N . ASP A 1 71 ? 11.990 -8.504 7.825 1.00 81.25 71 ASP A N 1
ATOM 548 C CA . ASP A 1 71 ? 13.420 -8.341 8.148 1.00 81.25 71 ASP A CA 1
ATOM 549 C C . ASP A 1 71 ? 14.271 -8.006 6.911 1.00 81.25 71 ASP A C 1
ATOM 551 O O . ASP A 1 71 ? 15.288 -7.315 6.998 1.00 81.25 71 ASP A O 1
ATOM 555 N N . ARG A 1 72 ? 13.839 -8.491 5.743 1.00 84.31 72 ARG A N 1
ATOM 556 C CA . ARG A 1 72 ? 14.448 -8.231 4.440 1.00 84.31 72 ARG A CA 1
ATOM 557 C C . ARG A 1 72 ? 13.351 -7.768 3.478 1.00 84.31 72 ARG A C 1
ATOM 559 O O . ARG A 1 72 ? 12.686 -8.617 2.890 1.00 84.31 72 ARG A O 1
ATOM 566 N N . PRO A 1 73 ? 13.109 -6.451 3.336 1.00 86.19 73 PRO A N 1
ATOM 567 C CA . PRO A 1 73 ? 12.035 -5.963 2.484 1.00 86.19 73 PRO A CA 1
ATOM 568 C C . PRO A 1 73 ? 12.295 -6.325 1.021 1.00 86.19 73 PRO A C 1
ATOM 570 O O . PRO A 1 73 ? 13.440 -6.295 0.552 1.00 86.19 73 PRO A O 1
ATOM 573 N N . VAL A 1 74 ? 11.217 -6.655 0.314 1.00 91.06 74 VAL A N 1
ATOM 574 C CA . VAL A 1 74 ? 11.231 -7.011 -1.108 1.00 91.06 74 VAL A CA 1
ATOM 575 C C . VAL A 1 74 ? 10.174 -6.195 -1.828 1.00 91.06 74 VAL A C 1
ATOM 577 O O . VAL A 1 74 ? 9.038 -6.116 -1.364 1.00 91.06 74 VAL A O 1
ATOM 580 N N . SER A 1 75 ? 10.534 -5.624 -2.970 1.00 91.06 75 SER A N 1
ATOM 581 C CA . SER A 1 75 ? 9.612 -4.928 -3.858 1.00 91.06 75 SER A CA 1
ATOM 582 C C . SER A 1 75 ? 9.474 -5.680 -5.175 1.00 91.06 75 SER A C 1
ATOM 584 O O . SER A 1 75 ? 10.439 -6.213 -5.714 1.00 91.06 75 SER A O 1
ATOM 586 N N . VAL A 1 76 ? 8.263 -5.713 -5.711 1.00 92.38 76 VAL A N 1
ATOM 587 C CA . VAL A 1 76 ? 7.927 -6.309 -7.001 1.00 92.38 76 VAL A CA 1
ATOM 588 C C . VAL A 1 76 ? 7.300 -5.227 -7.854 1.00 92.38 76 VAL A C 1
ATOM 590 O O . VAL A 1 76 ? 6.309 -4.630 -7.452 1.00 92.38 76 VAL A O 1
ATOM 593 N N . LEU A 1 77 ? 7.864 -4.983 -9.028 1.00 92.88 77 LEU A N 1
ATOM 594 C CA . LEU A 1 77 ? 7.352 -4.033 -10.000 1.00 92.88 77 LEU A CA 1
ATOM 595 C C . LEU A 1 77 ? 6.825 -4.820 -11.192 1.00 92.88 77 LEU A C 1
ATOM 597 O O . LEU A 1 77 ? 7.585 -5.549 -11.833 1.00 92.88 77 LEU A O 1
ATOM 601 N N . LYS A 1 78 ? 5.541 -4.661 -11.509 1.00 94.25 78 LYS A N 1
ATOM 602 C CA . LYS A 1 78 ? 4.973 -5.125 -12.775 1.00 94.25 78 LYS A CA 1
ATOM 603 C C . LYS A 1 78 ? 5.018 -4.011 -13.784 1.00 94.25 78 LYS A C 1
ATOM 605 O O . LYS A 1 78 ? 4.391 -2.974 -13.593 1.00 94.25 78 LYS A O 1
ATOM 610 N N . LEU A 1 79 ? 5.712 -4.264 -14.881 1.00 93.81 79 LEU A N 1
ATOM 611 C CA . LEU A 1 79 ? 5.734 -3.379 -16.028 1.00 93.81 79 LEU A CA 1
ATOM 612 C C . LEU A 1 79 ? 4.559 -3.679 -16.968 1.00 93.81 79 LEU A C 1
ATOM 614 O O . LEU A 1 79 ? 3.998 -4.780 -16.955 1.00 93.81 79 LEU A O 1
ATOM 618 N N . ARG A 1 80 ? 4.202 -2.700 -17.797 1.00 93.75 80 ARG A N 1
ATOM 619 C CA . ARG A 1 80 ? 3.179 -2.804 -18.844 1.00 93.75 80 ARG A CA 1
ATOM 620 C C . ARG A 1 80 ? 3.436 -3.987 -19.778 1.00 93.75 80 ARG A C 1
ATOM 622 O O . ARG A 1 80 ? 4.578 -4.335 -20.062 1.00 93.75 80 ARG A O 1
ATOM 629 N N . ASP A 1 81 ? 2.373 -4.617 -20.266 1.00 93.69 81 ASP A N 1
ATOM 630 C CA . ASP A 1 81 ? 2.496 -5.852 -21.055 1.00 93.69 81 ASP A CA 1
ATOM 631 C C . ASP A 1 81 ? 3.199 -5.648 -22.408 1.00 93.69 81 ASP A C 1
ATOM 633 O O . ASP A 1 81 ? 3.826 -6.569 -22.933 1.00 93.69 81 ASP A O 1
ATOM 637 N N . ASP A 1 82 ? 3.135 -4.434 -22.951 1.00 93.38 82 ASP A N 1
ATOM 638 C CA . ASP A 1 82 ? 3.702 -4.030 -24.236 1.00 93.38 82 ASP A CA 1
ATOM 639 C C . ASP A 1 82 ? 5.084 -3.358 -24.120 1.00 93.38 82 ASP A C 1
ATOM 641 O O . ASP A 1 82 ? 5.594 -2.842 -25.116 1.00 93.38 82 ASP A O 1
ATOM 645 N N . ILE A 1 83 ? 5.716 -3.346 -22.938 1.00 93.38 83 ILE A N 1
ATOM 646 C CA . ILE A 1 83 ? 7.123 -2.940 -22.833 1.00 93.38 83 ILE A CA 1
ATOM 647 C C . ILE A 1 83 ? 8.019 -3.995 -23.478 1.00 93.38 83 ILE A C 1
ATOM 649 O O . ILE A 1 83 ? 7.861 -5.208 -23.265 1.00 93.38 83 ILE A O 1
ATOM 653 N N . ASP A 1 84 ? 9.001 -3.534 -24.242 1.00 94.25 84 ASP A N 1
ATOM 654 C CA . ASP A 1 84 ? 10.088 -4.390 -24.681 1.00 94.25 84 ASP A CA 1
ATOM 655 C C . ASP A 1 84 ? 11.032 -4.648 -23.500 1.00 94.25 84 ASP A C 1
ATOM 657 O O . ASP A 1 84 ? 11.743 -3.753 -23.045 1.00 94.25 84 ASP A O 1
ATOM 661 N N . MET A 1 85 ? 11.032 -5.880 -22.983 1.00 95.19 85 MET A N 1
ATOM 662 C CA . MET A 1 85 ? 11.902 -6.229 -21.856 1.00 95.19 85 MET A CA 1
ATOM 663 C C . MET A 1 85 ? 13.375 -6.223 -22.239 1.00 95.19 85 MET A C 1
ATOM 665 O O . MET A 1 85 ? 14.189 -6.095 -21.333 1.00 95.19 85 MET A O 1
ATOM 669 N N . ALA A 1 86 ? 13.717 -6.308 -23.531 1.00 94.75 86 ALA A N 1
ATOM 670 C CA . ALA A 1 86 ? 15.098 -6.157 -23.968 1.00 94.75 86 ALA A CA 1
ATOM 671 C C . ALA A 1 86 ? 15.640 -4.771 -23.594 1.00 94.75 86 ALA A C 1
ATOM 673 O O . ALA A 1 86 ? 16.747 -4.671 -23.091 1.00 94.75 86 ALA A O 1
ATOM 674 N N . VAL A 1 87 ? 14.829 -3.711 -23.712 1.00 92.38 87 VAL A N 1
ATOM 675 C CA . VAL A 1 87 ? 15.220 -2.357 -23.275 1.00 92.38 87 VAL A CA 1
ATOM 676 C C . VAL A 1 87 ? 15.552 -2.342 -21.781 1.00 92.38 87 VAL A C 1
ATOM 678 O O . VAL A 1 87 ? 16.562 -1.775 -21.368 1.00 92.38 87 VAL A O 1
ATOM 681 N N . VAL A 1 88 ? 14.729 -3.010 -20.967 1.00 93.19 88 VAL A N 1
ATOM 682 C CA . VAL A 1 88 ? 14.933 -3.102 -19.517 1.00 93.19 88 VAL A CA 1
ATOM 683 C C . VAL A 1 88 ? 16.208 -3.879 -19.199 1.00 93.19 88 VAL A C 1
ATOM 685 O O . VAL A 1 88 ? 17.062 -3.367 -18.478 1.00 93.19 88 VAL A O 1
ATOM 688 N N . THR A 1 89 ? 16.372 -5.087 -19.743 1.00 94.12 89 THR A N 1
ATOM 689 C CA . THR A 1 89 ? 17.543 -5.928 -19.467 1.00 94.12 89 THR A CA 1
ATOM 690 C C . THR A 1 89 ? 18.825 -5.302 -20.001 1.00 94.12 89 THR A C 1
ATOM 692 O O . THR A 1 89 ? 19.778 -5.197 -19.242 1.00 94.12 89 THR A O 1
ATOM 695 N N . ASP A 1 90 ? 18.837 -4.785 -21.233 1.00 92.88 90 ASP A N 1
ATOM 696 C CA . ASP A 1 90 ? 20.013 -4.149 -21.841 1.00 92.88 90 ASP A CA 1
ATOM 697 C C . ASP A 1 90 ? 20.475 -2.936 -21.022 1.00 92.88 90 ASP A C 1
ATOM 699 O O . ASP A 1 90 ? 21.676 -2.727 -20.840 1.00 92.88 90 ASP A O 1
ATOM 703 N N . SER A 1 91 ? 19.534 -2.140 -20.497 1.00 90.56 91 SER A N 1
ATOM 704 C CA . SER A 1 91 ? 19.862 -1.001 -19.632 1.00 90.56 91 SER A CA 1
ATOM 705 C C . SER A 1 91 ? 20.506 -1.443 -18.312 1.00 90.56 91 SER A C 1
ATOM 707 O O . SER A 1 91 ? 21.493 -0.854 -17.874 1.00 90.56 91 SER A O 1
ATOM 709 N N . LEU A 1 92 ? 20.006 -2.525 -17.704 1.00 91.44 92 LEU A N 1
ATOM 710 C CA . LEU A 1 92 ? 20.569 -3.087 -16.477 1.00 91.44 92 LEU A CA 1
ATOM 711 C C . LEU A 1 92 ? 21.938 -3.732 -16.731 1.00 91.44 92 LEU A C 1
ATOM 713 O O . LEU A 1 92 ? 22.860 -3.502 -15.956 1.00 91.44 92 LEU A O 1
ATOM 717 N N . GLU A 1 93 ? 22.125 -4.457 -17.835 1.00 90.69 93 GLU A N 1
ATOM 718 C CA . GLU A 1 93 ? 23.412 -5.064 -18.214 1.00 90.69 93 GLU A CA 1
ATOM 719 C C . GLU A 1 93 ? 24.530 -4.031 -18.417 1.00 90.69 93 GLU A C 1
ATOM 721 O O . GLU A 1 93 ? 25.699 -4.319 -18.160 1.00 90.69 93 GLU A O 1
ATOM 726 N N . GLN A 1 94 ? 24.192 -2.812 -18.847 1.00 87.81 94 GLN A N 1
ATOM 727 C CA . GLN A 1 94 ? 25.168 -1.730 -19.016 1.00 87.81 94 GLN A CA 1
ATOM 728 C C . GLN A 1 94 ? 25.684 -1.165 -17.686 1.00 87.81 94 GLN A C 1
ATOM 730 O O . GLN A 1 94 ? 26.783 -0.608 -17.645 1.00 87.81 94 GLN A O 1
ATOM 735 N N . ALA A 1 95 ? 24.911 -1.297 -16.606 1.00 85.38 95 ALA A N 1
ATOM 736 C CA . ALA A 1 95 ? 25.177 -0.622 -15.338 1.00 85.38 95 ALA A CA 1
ATOM 737 C C . ALA A 1 95 ? 25.352 -1.561 -14.131 1.00 85.38 95 ALA A C 1
ATOM 739 O O . ALA A 1 95 ? 25.808 -1.113 -13.075 1.00 85.38 95 ALA A O 1
ATOM 740 N N . TYR A 1 96 ? 25.028 -2.846 -14.267 1.00 91.06 96 TYR A N 1
ATOM 741 C CA . TYR A 1 96 ? 25.052 -3.835 -13.192 1.00 91.06 96 TYR A CA 1
ATOM 742 C C . TYR A 1 96 ? 25.934 -5.031 -13.551 1.00 91.06 96 TYR A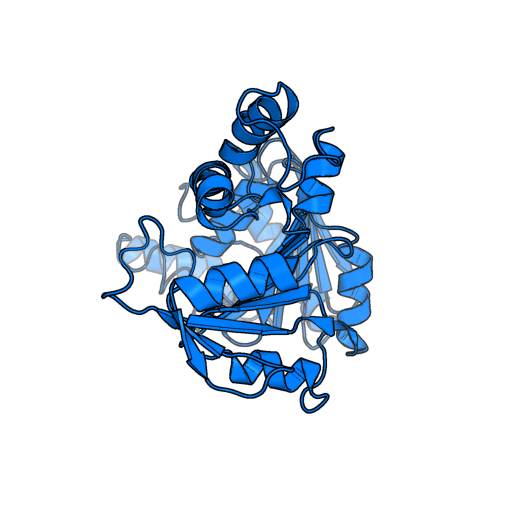 C 1
ATOM 744 O O . TYR A 1 96 ? 26.118 -5.380 -14.715 1.00 91.06 96 TYR A O 1
ATOM 752 N N . LEU A 1 97 ? 26.449 -5.706 -12.523 1.00 91.00 97 LEU A N 1
ATOM 753 C CA . LEU A 1 97 ? 26.981 -7.054 -12.680 1.00 91.00 97 LEU A CA 1
ATOM 754 C C . LEU A 1 97 ? 25.815 -8.018 -12.869 1.00 91.00 97 LEU A C 1
ATOM 756 O O . LEU A 1 97 ? 24.842 -7.953 -12.119 1.00 91.00 97 LEU A O 1
ATOM 760 N N . VAL A 1 98 ? 25.947 -8.922 -13.834 1.00 93.38 98 VAL A N 1
ATOM 761 C CA . VAL A 1 98 ? 24.905 -9.887 -14.190 1.00 93.38 98 VAL A CA 1
ATOM 762 C C . VAL A 1 98 ? 25.335 -11.282 -13.767 1.00 93.38 98 VAL A C 1
ATOM 764 O O . VAL A 1 98 ? 26.444 -11.722 -14.082 1.00 93.38 98 VAL A O 1
ATOM 767 N N . ASP A 1 99 ? 24.444 -11.988 -13.087 1.00 93.25 99 ASP A N 1
ATOM 768 C CA . ASP A 1 99 ? 24.522 -13.425 -12.869 1.00 93.25 99 ASP A CA 1
ATOM 769 C C . ASP A 1 99 ? 23.136 -14.080 -13.029 1.00 93.25 99 ASP A C 1
ATOM 771 O O . ASP A 1 99 ? 22.170 -13.443 -13.454 1.00 93.25 99 ASP A O 1
ATOM 775 N N . GLY A 1 100 ? 23.052 -15.388 -12.787 1.00 89.31 100 GLY A N 1
ATOM 776 C CA . GLY A 1 100 ? 21.834 -16.160 -13.027 1.00 89.31 100 GLY A CA 1
ATOM 777 C C . GLY A 1 100 ? 21.622 -16.539 -14.500 1.00 89.31 100 GLY A C 1
ATOM 778 O O . GLY A 1 100 ? 22.452 -16.247 -15.366 1.00 89.31 100 GLY A O 1
ATOM 779 N N . PRO A 1 101 ? 20.555 -17.295 -14.790 1.00 89.94 101 PRO A N 1
ATOM 780 C CA . PRO A 1 101 ? 20.273 -17.760 -16.138 1.00 89.94 101 PRO A CA 1
ATOM 781 C C . PRO A 1 101 ? 19.482 -16.711 -16.957 1.00 89.94 101 PRO A C 1
ATOM 783 O O . PRO A 1 101 ? 18.832 -15.850 -16.367 1.00 89.94 101 PRO A O 1
ATOM 786 N N . PRO A 1 102 ? 19.484 -16.768 -18.305 1.00 87.38 102 PRO A N 1
ATOM 787 C CA . PRO A 1 102 ? 18.833 -15.760 -19.159 1.00 87.38 102 PRO A CA 1
ATOM 788 C C . PRO A 1 102 ? 17.323 -15.581 -18.940 1.00 87.38 102 PRO A C 1
ATOM 790 O O . PRO A 1 102 ? 16.780 -14.512 -19.195 1.00 87.38 102 PRO A O 1
ATOM 793 N N . GLU A 1 103 ? 16.628 -16.618 -18.476 1.00 89.12 103 GLU A N 1
ATOM 794 C CA . GLU A 1 103 ? 15.206 -16.571 -18.120 1.00 89.12 103 GLU A CA 1
ATOM 795 C C . GLU A 1 103 ? 14.930 -15.835 -16.799 1.00 89.12 103 GLU A C 1
ATOM 797 O O . GLU A 1 103 ? 13.788 -15.468 -16.512 1.00 89.12 103 GLU A O 1
ATOM 802 N N . ARG A 1 104 ? 15.968 -15.637 -15.982 1.00 91.69 104 ARG A N 1
ATOM 803 C CA . ARG A 1 104 ? 15.902 -14.996 -14.669 1.00 91.69 104 ARG A CA 1
ATOM 804 C C . ARG A 1 104 ? 17.237 -14.310 -14.347 1.00 91.69 104 ARG A C 1
ATOM 806 O O . ARG A 1 104 ? 17.920 -14.727 -13.407 1.00 91.69 104 ARG A O 1
ATOM 813 N N . PRO A 1 105 ? 17.645 -13.300 -15.136 1.00 95.06 105 PRO A N 1
ATOM 814 C CA . PRO A 1 105 ? 18.893 -12.607 -14.890 1.00 95.06 105 PRO A CA 1
ATOM 815 C C . PRO A 1 105 ? 18.796 -11.837 -13.574 1.00 95.06 105 PRO A C 1
ATOM 817 O O . PRO A 1 105 ? 17.776 -11.210 -13.255 1.00 95.06 105 PRO A O 1
ATOM 820 N N . HIS A 1 106 ? 19.873 -11.909 -12.808 1.00 94.69 106 HIS A N 1
ATOM 821 C CA . HIS A 1 106 ? 20.042 -11.206 -11.554 1.00 94.69 106 HIS A CA 1
ATOM 822 C C . HIS A 1 106 ? 21.120 -10.136 -11.723 1.00 94.69 106 HIS A C 1
ATOM 824 O O . HIS A 1 106 ? 22.219 -10.391 -12.212 1.00 94.69 106 HIS A O 1
ATOM 830 N N . TYR A 1 107 ? 20.772 -8.918 -11.336 1.00 93.31 107 TYR A N 1
ATOM 831 C CA . TYR A 1 107 ? 21.549 -7.708 -11.523 1.00 93.31 107 TYR A CA 1
ATOM 832 C C . TYR A 1 107 ? 21.943 -7.157 -10.164 1.00 93.31 107 TYR A C 1
ATOM 834 O O . TYR A 1 107 ? 21.081 -6.821 -9.350 1.00 93.31 107 TYR A O 1
ATOM 842 N N . ARG A 1 108 ? 23.244 -7.004 -9.932 1.00 91.62 108 ARG A N 1
ATOM 843 C CA . ARG A 1 108 ? 23.791 -6.436 -8.697 1.00 91.62 108 ARG A CA 1
ATOM 844 C C . ARG A 1 108 ? 24.578 -5.175 -8.992 1.00 91.62 108 ARG A C 1
ATOM 846 O O . ARG A 1 108 ? 25.433 -5.164 -9.879 1.00 91.62 108 ARG A O 1
ATOM 853 N N . PHE A 1 109 ? 24.266 -4.109 -8.261 1.00 86.50 109 PHE A N 1
ATOM 854 C CA . PHE A 1 109 ? 24.819 -2.793 -8.539 1.00 86.50 109 PHE A CA 1
ATOM 855 C C . PHE A 1 109 ? 26.344 -2.811 -8.455 1.00 86.50 109 PHE A C 1
ATOM 857 O O . PHE A 1 109 ? 26.931 -3.245 -7.457 1.00 86.50 109 PHE A O 1
ATOM 864 N N . ASP A 1 110 ? 26.983 -2.298 -9.503 1.00 81.50 110 ASP A N 1
ATOM 865 C CA . ASP A 1 110 ? 28.419 -2.090 -9.540 1.00 81.50 110 ASP A CA 1
ATOM 866 C C . ASP A 1 110 ? 28.724 -0.617 -9.267 1.00 81.50 110 ASP A C 1
ATOM 868 O O . ASP A 1 110 ? 28.382 0.270 -10.041 1.00 81.50 110 ASP A O 1
ATOM 872 N N . ARG A 1 111 ? 29.439 -0.325 -8.178 1.00 74.19 111 ARG A N 1
ATOM 873 C CA . ARG A 1 111 ? 29.813 1.062 -7.848 1.00 74.19 111 ARG A CA 1
ATOM 874 C C . ARG A 1 111 ? 30.790 1.676 -8.861 1.00 74.19 111 ARG A C 1
ATOM 876 O O . ARG A 1 111 ? 31.099 2.860 -8.745 1.00 74.19 111 ARG A O 1
ATOM 883 N N . THR A 1 112 ? 31.318 0.890 -9.799 1.00 78.06 112 THR A N 1
ATOM 884 C CA . THR A 1 112 ? 32.299 1.325 -10.800 1.00 78.06 112 THR A CA 1
ATOM 885 C C . THR A 1 112 ? 31.691 1.709 -12.150 1.00 78.06 112 THR A C 1
ATOM 887 O O . THR A 1 112 ? 32.370 2.378 -12.927 1.00 78.06 112 THR A O 1
ATOM 890 N N . THR A 1 113 ? 30.425 1.371 -12.421 1.00 70.44 113 THR A N 1
ATOM 891 C CA . THR A 1 113 ? 29.774 1.603 -13.727 1.00 70.44 113 THR A CA 1
ATOM 892 C C . THR A 1 113 ? 29.351 3.054 -13.962 1.00 70.44 113 THR A C 1
ATOM 894 O O . THR A 1 113 ? 29.007 3.419 -15.080 1.00 70.44 113 THR A O 1
ATOM 897 N N . GLY A 1 114 ? 29.450 3.921 -12.948 1.00 64.62 114 GLY A N 1
ATOM 898 C CA . GLY A 1 114 ? 29.273 5.369 -13.105 1.00 64.62 114 GLY A CA 1
ATOM 899 C C . GLY A 1 114 ? 27.840 5.817 -13.406 1.00 64.62 114 GLY A C 1
ATOM 900 O O . GLY A 1 114 ? 27.660 6.979 -13.770 1.00 64.62 114 GLY A O 1
ATOM 901 N N . ALA A 1 115 ? 26.851 4.930 -13.240 1.00 72.62 115 ALA A N 1
ATOM 902 C CA . ALA A 1 115 ? 25.437 5.263 -13.363 1.00 72.62 115 ALA A CA 1
ATOM 903 C C . ALA A 1 115 ? 25.091 6.453 -12.456 1.00 72.62 115 ALA A C 1
ATOM 905 O O . ALA A 1 115 ? 25.458 6.485 -11.274 1.00 72.62 115 ALA A O 1
ATOM 906 N N . SER A 1 116 ? 24.424 7.454 -13.028 1.00 67.62 116 SER A N 1
ATOM 907 C CA . SER A 1 116 ? 24.088 8.690 -12.319 1.00 67.62 116 SER A CA 1
ATOM 908 C C . SER A 1 116 ? 22.909 8.492 -11.371 1.00 67.62 116 SER A C 1
ATOM 910 O O . SER A 1 116 ? 22.756 9.227 -10.392 1.00 67.62 116 SER A O 1
ATOM 912 N N . ILE A 1 117 ? 22.116 7.454 -11.639 1.00 72.12 117 ILE A N 1
ATOM 913 C CA . ILE A 1 117 ? 20.937 7.065 -10.880 1.00 72.12 117 ILE A CA 1
ATOM 914 C C . ILE A 1 117 ? 21.003 5.574 -10.649 1.00 72.12 117 ILE A C 1
ATOM 916 O O . ILE A 1 117 ? 21.261 4.808 -11.562 1.00 72.12 117 ILE A O 1
ATOM 920 N N . MET A 1 118 ? 20.756 5.153 -9.420 1.00 72.62 118 MET A N 1
ATOM 921 C CA . MET A 1 118 ? 20.720 3.746 -9.060 1.00 72.62 118 MET A CA 1
ATOM 922 C C . MET A 1 118 ? 19.275 3.413 -8.701 1.00 72.62 118 MET A C 1
ATOM 924 O O . MET A 1 118 ? 18.880 3.680 -7.563 1.00 72.62 118 MET A O 1
ATOM 928 N N . PRO A 1 119 ? 18.468 2.887 -9.643 1.00 69.88 119 PRO A N 1
ATOM 929 C CA . PRO A 1 119 ? 17.079 2.573 -9.340 1.00 69.88 119 PRO A CA 1
ATOM 930 C C . PRO A 1 119 ? 16.989 1.462 -8.287 1.00 69.88 119 PRO A C 1
ATOM 932 O O . PRO A 1 119 ? 16.117 1.507 -7.425 1.00 69.88 119 PRO A O 1
ATOM 935 N N . PHE A 1 120 ? 17.932 0.508 -8.300 1.00 84.69 120 PHE A N 1
ATOM 936 C CA . PHE A 1 120 ? 17.950 -0.632 -7.379 1.00 84.69 120 PHE A CA 1
ATOM 937 C C . PHE A 1 120 ? 19.371 -0.985 -6.932 1.00 84.69 120 PHE A C 1
ATOM 939 O O . PHE A 1 120 ? 20.326 -0.804 -7.681 1.00 84.69 120 PHE A O 1
ATOM 946 N N . LEU A 1 121 ? 19.526 -1.542 -5.731 1.00 86.44 121 LEU A N 1
ATOM 947 C CA . LEU A 1 121 ? 20.800 -2.152 -5.321 1.00 86.44 121 LEU A CA 1
ATOM 948 C C . LEU A 1 121 ? 20.981 -3.536 -5.954 1.00 86.44 121 LEU A C 1
ATOM 950 O O . LEU A 1 121 ? 22.063 -3.869 -6.433 1.00 86.44 121 LEU A O 1
ATOM 954 N N . GLU A 1 122 ? 19.905 -4.316 -5.967 1.00 91.19 122 GLU A N 1
ATOM 955 C CA . GLU A 1 122 ? 19.827 -5.654 -6.541 1.00 91.19 122 GLU A CA 1
ATOM 956 C C . GLU A 1 122 ? 18.454 -5.825 -7.193 1.00 91.19 122 GLU A C 1
ATOM 958 O O . GLU A 1 122 ? 17.449 -5.328 -6.671 1.00 91.19 122 GLU A O 1
ATOM 963 N N . ALA A 1 123 ? 18.414 -6.510 -8.332 1.00 94.06 123 ALA A N 1
ATOM 964 C CA . ALA A 1 123 ? 17.192 -6.762 -9.078 1.00 94.06 123 ALA A CA 1
ATOM 965 C C . ALA A 1 123 ? 17.244 -8.126 -9.765 1.00 94.06 123 ALA A C 1
ATOM 967 O O . ALA A 1 123 ? 18.220 -8.468 -10.417 1.00 94.06 123 ALA A O 1
ATOM 968 N N . THR A 1 124 ? 16.169 -8.893 -9.667 1.00 95.69 124 THR A N 1
ATOM 969 C CA . THR A 1 124 ? 15.938 -10.086 -10.480 1.00 95.69 124 THR A CA 1
ATOM 970 C C . THR A 1 124 ? 14.828 -9.773 -11.463 1.00 95.69 124 THR A C 1
ATOM 972 O O . THR A 1 124 ? 13.733 -9.385 -11.052 1.00 95.69 124 THR A O 1
ATOM 975 N N . VAL A 1 125 ? 15.092 -9.932 -12.754 1.00 95.69 125 VAL A N 1
ATOM 976 C CA . VAL A 1 125 ? 14.088 -9.680 -13.793 1.00 95.69 125 VAL A CA 1
ATOM 977 C C . VAL A 1 125 ? 13.461 -11.005 -14.203 1.00 95.69 125 VAL A C 1
ATOM 979 O O . VAL A 1 125 ? 14.157 -12.001 -14.373 1.00 95.69 125 VAL A O 1
ATOM 982 N N . LEU A 1 126 ? 12.138 -11.022 -14.369 1.00 95.38 126 LEU A N 1
ATOM 983 C CA . LEU A 1 126 ? 11.411 -12.130 -14.983 1.00 95.38 126 LEU A CA 1
ATOM 984 C C . LEU A 1 126 ? 10.801 -11.614 -16.296 1.00 95.38 126 LEU A C 1
ATOM 986 O O . LEU A 1 126 ? 9.670 -11.107 -16.286 1.00 95.38 126 LEU A O 1
ATOM 990 N N . PRO A 1 127 ? 11.535 -11.695 -17.426 1.00 94.50 127 PRO A N 1
ATOM 991 C CA . PRO A 1 127 ? 11.123 -11.065 -18.680 1.00 94.50 127 PRO A CA 1
ATOM 992 C C . PRO A 1 127 ? 9.769 -11.559 -19.195 1.00 94.50 127 PRO A C 1
ATOM 994 O O . PRO A 1 127 ? 8.965 -10.759 -19.673 1.00 94.50 127 PRO A O 1
ATOM 997 N N . GLU A 1 128 ? 9.479 -12.854 -19.046 1.00 92.94 128 GLU A N 1
ATOM 998 C CA . GLU A 1 128 ? 8.210 -13.454 -19.489 1.00 92.94 128 GLU A CA 1
ATOM 999 C C . GLU A 1 128 ? 6.994 -12.901 -18.736 1.00 92.94 128 GLU A C 1
ATOM 1001 O O . GLU A 1 128 ? 5.900 -12.820 -19.291 1.00 92.94 128 GLU A O 1
ATOM 1006 N N . HIS A 1 129 ? 7.187 -12.467 -17.488 1.00 93.00 129 HIS A N 1
ATOM 1007 C CA . HIS A 1 129 ? 6.125 -11.923 -16.642 1.00 93.00 129 HIS A CA 1
ATOM 1008 C C . HIS A 1 129 ? 6.099 -10.389 -16.615 1.00 93.00 129 HIS A C 1
ATOM 1010 O O . HIS A 1 129 ? 5.191 -9.806 -16.020 1.00 93.00 129 HIS A O 1
ATOM 1016 N N . LYS A 1 130 ? 7.072 -9.728 -17.263 1.00 95.88 130 LYS A N 1
ATOM 1017 C CA . LYS A 1 130 ? 7.299 -8.275 -17.173 1.00 95.88 130 LYS A CA 1
ATOM 1018 C C . LYS A 1 130 ? 7.465 -7.812 -15.721 1.00 95.88 130 LYS A C 1
ATOM 1020 O O . LYS A 1 130 ? 6.889 -6.804 -15.317 1.00 95.88 130 LYS A O 1
ATOM 1025 N N . LEU A 1 131 ? 8.197 -8.586 -14.920 1.00 95.31 131 LEU A N 1
ATOM 1026 C CA . LEU A 1 131 ? 8.405 -8.302 -13.502 1.00 95.31 131 LEU A CA 1
ATOM 1027 C C . LEU A 1 131 ? 9.858 -7.948 -13.212 1.00 95.31 131 LEU A C 1
ATOM 1029 O O . LEU A 1 131 ? 10.777 -8.548 -13.772 1.00 95.31 131 LEU A O 1
ATOM 1033 N N . ILE A 1 132 ? 10.043 -7.036 -12.264 1.00 94.75 132 ILE A N 1
ATOM 1034 C CA . ILE A 1 132 ? 11.317 -6.777 -11.598 1.00 94.75 132 ILE A CA 1
ATOM 1035 C C . ILE A 1 132 ? 11.107 -7.020 -10.103 1.00 94.75 132 ILE A C 1
ATOM 1037 O O . ILE A 1 132 ? 10.225 -6.419 -9.499 1.00 94.75 132 ILE A O 1
ATOM 1041 N N . VAL A 1 133 ? 11.906 -7.900 -9.505 1.00 94.62 133 VAL A N 1
ATOM 1042 C CA . VAL A 1 133 ? 11.907 -8.184 -8.063 1.00 94.62 133 VAL A CA 1
ATOM 1043 C C . VAL A 1 133 ? 13.185 -7.616 -7.461 1.00 94.62 133 VAL A C 1
ATOM 1045 O O . VAL A 1 133 ? 14.275 -7.960 -7.906 1.00 94.62 133 VAL A O 1
ATOM 1048 N N . THR A 1 134 ? 13.077 -6.756 -6.459 1.00 92.50 134 THR A N 1
ATOM 1049 C CA . THR A 1 134 ? 14.205 -6.023 -5.867 1.00 92.50 134 THR A CA 1
ATOM 1050 C C . THR A 1 134 ? 14.171 -6.131 -4.347 1.00 92.50 134 THR A C 1
ATOM 1052 O O . THR A 1 134 ? 13.125 -6.412 -3.765 1.00 92.50 134 THR A O 1
ATOM 1055 N N . GLY A 1 135 ? 15.306 -5.919 -3.682 1.00 87.44 135 GLY A N 1
ATOM 1056 C CA . GLY A 1 135 ? 15.398 -5.972 -2.217 1.00 87.44 135 GLY A CA 1
ATOM 1057 C C . GLY A 1 135 ? 16.187 -7.173 -1.695 1.00 87.44 135 GLY A C 1
ATOM 1058 O O . GLY A 1 135 ? 16.920 -7.812 -2.439 1.00 87.44 135 GLY A O 1
ATOM 1059 N N . GLY A 1 136 ? 16.082 -7.443 -0.391 1.00 82.19 136 GLY A N 1
ATOM 1060 C CA . GLY A 1 136 ? 17.036 -8.306 0.330 1.00 82.19 136 GLY A CA 1
ATOM 1061 C C . GLY A 1 136 ? 16.713 -9.806 0.374 1.00 82.19 136 GLY A C 1
ATOM 1062 O O . GLY A 1 136 ? 17.475 -10.566 0.979 1.00 82.19 136 GLY A O 1
ATOM 1063 N N . ALA A 1 137 ? 15.576 -10.226 -0.184 1.00 83.38 137 ALA A N 1
ATOM 1064 C CA . ALA A 1 137 ? 15.090 -11.612 -0.145 1.00 83.38 137 ALA A CA 1
ATOM 1065 C C . ALA A 1 137 ? 14.249 -12.013 -1.381 1.00 83.38 137 ALA A C 1
ATOM 1067 O O . ALA A 1 137 ? 13.137 -12.530 -1.229 1.00 83.38 137 ALA A O 1
ATOM 1068 N N . PRO A 1 138 ? 14.709 -11.750 -2.620 1.00 86.00 138 PRO A N 1
ATOM 1069 C CA . PRO A 1 138 ? 13.910 -12.004 -3.821 1.00 86.00 138 PRO A CA 1
ATOM 1070 C C . PRO A 1 138 ? 13.457 -13.470 -3.951 1.00 86.00 138 PRO A C 1
ATOM 1072 O O . PRO A 1 138 ? 12.405 -13.733 -4.530 1.00 86.00 138 PRO A O 1
ATOM 1075 N N . GLU A 1 139 ? 14.200 -14.425 -3.386 1.00 86.56 139 GLU A N 1
ATOM 1076 C CA . GLU A 1 139 ? 13.902 -15.858 -3.415 1.00 86.56 139 GLU A CA 1
ATOM 1077 C C . GLU A 1 139 ? 12.526 -16.226 -2.844 1.00 86.56 139 GLU A C 1
ATOM 1079 O O . GLU A 1 139 ? 11.878 -17.141 -3.352 1.00 86.56 139 GLU A O 1
ATOM 1084 N N . GLU A 1 140 ? 12.051 -15.496 -1.832 1.00 82.50 140 GLU A N 1
ATOM 1085 C CA . GLU A 1 140 ? 10.758 -15.756 -1.189 1.00 82.50 140 GLU A CA 1
ATOM 1086 C C . GLU A 1 140 ? 9.598 -15.441 -2.142 1.00 82.50 140 GLU A C 1
ATOM 1088 O O . GLU A 1 140 ? 8.620 -16.185 -2.227 1.00 82.50 140 GLU A O 1
ATOM 1093 N N . VAL A 1 141 ? 9.746 -14.376 -2.931 1.00 86.12 141 VAL A N 1
ATOM 1094 C CA . VAL A 1 141 ? 8.783 -13.992 -3.966 1.00 86.12 141 VAL A CA 1
ATOM 1095 C C . VAL A 1 141 ? 8.884 -14.923 -5.173 1.00 86.12 141 VAL A C 1
ATOM 1097 O O . VAL A 1 141 ? 7.867 -15.367 -5.706 1.00 86.12 141 VAL A O 1
ATOM 1100 N N . LEU A 1 142 ? 10.104 -15.256 -5.598 1.00 87.81 142 LEU A N 1
ATOM 1101 C CA . LEU A 1 142 ? 10.339 -16.151 -6.734 1.00 87.81 142 LEU A CA 1
ATOM 1102 C C . LEU A 1 142 ? 9.728 -17.543 -6.508 1.00 87.81 142 LEU A C 1
ATOM 1104 O O . LEU A 1 142 ? 9.180 -18.121 -7.445 1.00 87.81 142 LEU A O 1
ATOM 1108 N N . ALA A 1 143 ? 9.724 -18.044 -5.268 1.00 85.62 143 ALA A N 1
ATOM 1109 C CA . ALA A 1 143 ? 9.098 -19.320 -4.921 1.00 85.62 143 ALA A CA 1
ATOM 1110 C C . ALA A 1 143 ? 7.589 -19.373 -5.236 1.00 85.62 143 ALA A C 1
ATOM 1112 O O . ALA A 1 143 ? 7.075 -20.443 -5.571 1.00 85.62 143 ALA A O 1
ATOM 1113 N N . VAL A 1 144 ? 6.879 -18.240 -5.169 1.00 84.62 144 VAL A N 1
ATOM 1114 C CA . VAL A 1 144 ? 5.458 -18.150 -5.555 1.00 84.62 144 VAL A CA 1
ATOM 1115 C C . VAL A 1 144 ? 5.300 -18.342 -7.063 1.00 84.62 144 VAL A C 1
ATOM 1117 O O . VAL A 1 144 ? 4.449 -19.116 -7.499 1.00 84.62 144 VAL A O 1
ATOM 1120 N N . PHE A 1 145 ? 6.145 -17.687 -7.864 1.00 83.38 145 PHE A N 1
ATOM 1121 C CA . PHE A 1 145 ? 6.127 -17.816 -9.326 1.00 83.38 145 PHE A CA 1
ATOM 1122 C C . PHE A 1 145 ? 6.538 -19.211 -9.799 1.00 83.38 145 PHE A C 1
ATOM 1124 O O . PHE A 1 145 ? 6.000 -19.712 -10.782 1.00 83.38 145 PHE A O 1
ATOM 1131 N N . ASP A 1 146 ? 7.413 -19.873 -9.045 1.00 85.81 146 ASP A N 1
ATOM 1132 C CA . ASP A 1 146 ? 7.816 -21.255 -9.299 1.00 85.81 146 ASP A CA 1
ATOM 1133 C C . ASP A 1 146 ? 6.742 -22.286 -8.899 1.00 85.81 146 ASP A C 1
ATOM 1135 O O . ASP A 1 146 ? 6.947 -23.489 -9.055 1.00 85.81 146 ASP A O 1
ATOM 1139 N N . GLY A 1 147 ? 5.596 -21.846 -8.362 1.00 83.19 147 GLY A N 1
ATOM 1140 C CA . GLY A 1 147 ? 4.530 -22.727 -7.876 1.00 83.19 147 GLY A CA 1
ATOM 1141 C C . GLY A 1 147 ? 4.907 -23.506 -6.612 1.00 83.19 147 GLY A C 1
ATOM 1142 O O . GLY A 1 147 ? 4.206 -24.441 -6.226 1.00 83.19 147 GLY A O 1
ATOM 1143 N N . ASN A 1 148 ? 6.005 -23.120 -5.960 1.00 85.38 148 ASN A N 1
ATOM 1144 C CA . ASN A 1 148 ? 6.511 -23.740 -4.738 1.00 85.38 148 ASN A CA 1
ATOM 1145 C C . ASN A 1 148 ? 5.904 -23.119 -3.471 1.00 85.38 148 ASN A C 1
ATOM 1147 O O . ASN A 1 148 ? 6.120 -23.634 -2.374 1.00 85.38 148 ASN A O 1
ATOM 1151 N N . ALA A 1 149 ? 5.136 -22.037 -3.614 1.00 80.69 149 ALA A N 1
ATOM 1152 C CA . ALA A 1 149 ? 4.392 -21.400 -2.538 1.00 80.69 149 ALA A CA 1
ATOM 1153 C C . ALA A 1 149 ? 2.955 -21.060 -2.983 1.00 80.69 149 ALA A C 1
ATOM 1155 O O . ALA A 1 149 ? 2.733 -20.704 -4.144 1.00 80.69 149 ALA A O 1
ATOM 1156 N N . PRO A 1 150 ? 1.961 -21.170 -2.082 1.00 73.81 150 PRO A N 1
ATOM 1157 C CA . PRO A 1 150 ? 0.583 -20.804 -2.388 1.00 73.81 150 PRO A CA 1
ATOM 1158 C C . PRO A 1 150 ? 0.431 -19.287 -2.563 1.00 73.81 150 PRO A C 1
ATOM 1160 O O . PRO A 1 150 ? 1.058 -18.498 -1.860 1.00 73.81 150 PRO A O 1
ATOM 1163 N N . SER A 1 151 ? -0.460 -18.876 -3.467 1.00 71.31 151 SER A N 1
ATOM 1164 C CA . SER A 1 151 ? -0.867 -17.473 -3.613 1.00 71.31 151 SER A CA 1
ATOM 1165 C C . SER A 1 151 ? -1.994 -17.136 -2.635 1.00 71.31 151 SER A C 1
ATOM 1167 O O . SER A 1 151 ? -2.945 -17.909 -2.510 1.00 71.31 151 SER A O 1
ATOM 1169 N N . VAL A 1 152 ? -1.953 -15.953 -2.014 1.00 67.62 152 VAL A N 1
ATOM 1170 C CA . VAL A 1 152 ? -3.031 -15.445 -1.140 1.00 67.62 152 VAL A CA 1
ATOM 1171 C C . VAL A 1 152 ? -4.382 -15.439 -1.867 1.00 67.62 152 VAL A C 1
ATOM 1173 O O . VAL A 1 152 ? -5.381 -15.878 -1.310 1.00 67.62 152 VAL A O 1
ATOM 1176 N N . ALA A 1 153 ? -4.412 -15.078 -3.155 1.00 66.25 153 ALA A N 1
ATOM 1177 C CA . ALA A 1 153 ? -5.641 -15.058 -3.959 1.00 66.25 153 ALA A CA 1
ATOM 1178 C C . ALA A 1 153 ? -6.259 -16.453 -4.197 1.00 66.25 153 ALA A C 1
ATOM 1180 O O . ALA A 1 153 ? -7.410 -16.576 -4.620 1.00 66.25 153 ALA A O 1
ATOM 1181 N N . SER A 1 154 ? -5.495 -17.522 -3.957 1.00 66.31 154 SER A N 1
ATOM 1182 C CA . SER A 1 154 ? -5.967 -18.901 -4.114 1.00 66.31 154 SER A CA 1
ATOM 1183 C C . SER A 1 154 ? -6.613 -19.472 -2.849 1.00 66.31 154 SER A C 1
ATOM 1185 O O . SER A 1 154 ? -7.261 -20.519 -2.918 1.00 66.31 154 SER A O 1
ATOM 1187 N N . LEU A 1 155 ? -6.487 -18.783 -1.711 1.00 65.31 155 LEU A N 1
ATOM 1188 C CA . LEU A 1 155 ? -7.028 -19.228 -0.434 1.00 65.31 155 LEU A CA 1
ATOM 1189 C C . LEU A 1 155 ? -8.545 -18.948 -0.377 1.00 65.31 155 LEU A C 1
ATOM 1191 O O . LEU A 1 155 ? -8.959 -17.808 -0.585 1.00 65.31 155 LEU A O 1
ATOM 1195 N N . PRO A 1 156 ? -9.402 -19.959 -0.107 1.00 64.94 156 PRO A N 1
ATOM 1196 C CA . PRO A 1 156 ? -10.862 -19.792 -0.088 1.00 64.94 156 PRO A CA 1
ATOM 1197 C C . PRO A 1 156 ? -11.344 -18.692 0.858 1.00 64.94 156 PRO A C 1
ATOM 1199 O O . PRO A 1 156 ? -12.323 -18.013 0.574 1.00 64.94 156 PRO A O 1
ATOM 1202 N N . GLU A 1 157 ? -10.633 -18.542 1.967 1.00 67.50 157 GLU A N 1
ATOM 1203 C CA . GLU A 1 157 ? -10.906 -17.586 3.028 1.00 67.50 157 GLU A CA 1
ATOM 1204 C C . GLU A 1 157 ? -10.596 -16.131 2.657 1.00 67.50 157 GLU A C 1
ATOM 1206 O O . GLU A 1 157 ? -11.221 -15.244 3.228 1.00 67.50 157 GLU A O 1
ATOM 1211 N N . GLU A 1 158 ? -9.717 -15.908 1.673 1.00 66.81 158 GLU A N 1
ATOM 1212 C CA . GLU A 1 158 ? -9.224 -14.576 1.282 1.00 66.81 158 GLU A CA 1
ATOM 1213 C C . GLU A 1 158 ? -9.870 -14.070 -0.019 1.00 66.81 158 GLU A C 1
ATOM 1215 O O . GLU A 1 158 ? -9.743 -12.902 -0.384 1.00 66.81 158 GLU A O 1
ATOM 1220 N N . LYS A 1 159 ? -10.607 -14.935 -0.732 1.00 61.72 159 LYS A N 1
ATOM 1221 C CA . LYS A 1 159 ? -11.404 -14.544 -1.908 1.00 61.72 159 LYS A CA 1
ATOM 1222 C C . LYS A 1 159 ? -12.434 -13.445 -1.619 1.00 61.72 159 LYS A C 1
ATOM 1224 O O . LYS A 1 159 ? -12.522 -12.532 -2.439 1.00 61.72 159 LYS A O 1
ATOM 1229 N N . PRO A 1 160 ? -13.170 -13.471 -0.490 1.00 66.94 160 PRO A N 1
ATOM 1230 C CA . PRO A 1 160 ? -14.098 -12.396 -0.151 1.00 66.94 160 PRO A CA 1
ATOM 1231 C C . PRO A 1 160 ? -13.407 -11.032 -0.056 1.00 66.94 160 PRO A C 1
ATOM 1233 O O . PRO A 1 160 ? -13.985 -10.030 -0.457 1.00 66.94 160 PRO A O 1
ATOM 1236 N N . TRP A 1 161 ? -12.146 -10.972 0.388 1.00 72.69 161 TRP A N 1
ATOM 1237 C CA . TRP A 1 161 ? -11.415 -9.706 0.476 1.00 72.69 161 TRP A CA 1
ATOM 1238 C C . TRP A 1 161 ? -11.158 -9.093 -0.896 1.00 72.69 161 TRP A C 1
ATOM 1240 O O . TRP A 1 161 ? -11.340 -7.892 -1.072 1.00 72.69 161 TRP A O 1
ATOM 1250 N N . ALA A 1 162 ? -10.783 -9.904 -1.888 1.00 67.38 162 ALA A N 1
ATOM 1251 C CA . ALA A 1 162 ? -10.588 -9.428 -3.257 1.00 67.38 162 ALA A CA 1
ATOM 1252 C C . ALA A 1 162 ? -11.889 -8.866 -3.865 1.00 67.38 162 ALA A C 1
ATOM 1254 O O . ALA A 1 162 ? -11.852 -7.915 -4.644 1.00 67.38 162 ALA A O 1
ATOM 1255 N N . GLU A 1 163 ? -13.037 -9.430 -3.482 1.00 70.94 163 GLU A N 1
ATOM 1256 C CA . GLU A 1 163 ? -14.363 -8.971 -3.913 1.00 70.94 163 GLU A CA 1
ATOM 1257 C C . GLU A 1 163 ? -14.828 -7.713 -3.156 1.00 70.94 163 GLU A C 1
ATOM 1259 O O . GLU A 1 163 ? -15.449 -6.830 -3.743 1.00 70.94 163 GLU A O 1
ATOM 1264 N N . LEU A 1 164 ? -14.498 -7.581 -1.869 1.00 63.97 164 LEU A N 1
ATOM 1265 C CA . LEU A 1 164 ? -14.863 -6.417 -1.049 1.00 63.97 164 LEU A CA 1
ATOM 1266 C C . LEU A 1 164 ? -13.985 -5.192 -1.325 1.00 63.97 164 LEU A C 1
ATOM 1268 O O . LEU A 1 164 ? -14.423 -4.053 -1.178 1.00 63.97 164 LEU A O 1
ATOM 1272 N N . THR A 1 165 ? -12.739 -5.418 -1.733 1.00 63.91 165 THR A N 1
ATOM 1273 C CA . THR A 1 165 ? -11.757 -4.352 -1.966 1.00 63.91 165 THR A CA 1
ATOM 1274 C C . THR A 1 165 ? -11.701 -3.896 -3.418 1.00 63.91 165 THR A C 1
ATOM 1276 O O . THR A 1 165 ? -10.846 -3.076 -3.729 1.00 63.91 165 THR A O 1
ATOM 1279 N N . MET A 1 166 ? -12.585 -4.408 -4.290 1.00 57.69 166 MET A N 1
ATOM 1280 C CA . MET A 1 166 ? -12.467 -4.341 -5.752 1.00 57.69 166 MET A CA 1
ATOM 1281 C C . MET A 1 166 ? -11.837 -3.039 -6.277 1.00 57.69 166 MET A C 1
ATOM 1283 O O . MET A 1 166 ? -12.376 -1.947 -6.110 1.00 57.69 166 MET A O 1
ATOM 1287 N N . THR A 1 167 ? -10.681 -3.222 -6.929 1.00 71.56 167 THR A N 1
ATOM 1288 C CA . THR A 1 167 ? -9.797 -2.214 -7.546 1.00 71.56 167 THR A CA 1
ATOM 1289 C C . THR A 1 167 ? -9.302 -1.110 -6.605 1.00 71.56 167 THR A C 1
ATOM 1291 O O . THR A 1 167 ? -9.556 0.065 -6.873 1.00 71.56 167 THR A O 1
ATOM 1294 N N . PRO A 1 168 ? -8.587 -1.441 -5.516 1.00 81.69 168 PRO A N 1
ATOM 1295 C CA . PRO A 1 168 ? -7.958 -0.408 -4.712 1.00 81.69 168 PRO A CA 1
ATOM 1296 C C . PRO A 1 168 ? -6.755 0.177 -5.463 1.00 81.69 168 PRO A C 1
ATOM 1298 O O . PRO A 1 168 ? -5.974 -0.558 -6.065 1.00 81.69 168 PRO A O 1
ATOM 1301 N N . GLU A 1 169 ? -6.565 1.493 -5.382 1.00 84.75 169 GLU A N 1
ATOM 1302 C CA . GLU A 1 169 ? -5.319 2.132 -5.816 1.00 84.75 169 GLU A CA 1
ATOM 1303 C C . GLU A 1 169 ? -4.160 1.763 -4.893 1.00 84.75 169 GLU A C 1
ATOM 1305 O O . GLU A 1 169 ? -3.024 1.653 -5.344 1.00 84.75 169 GLU A O 1
ATOM 1310 N N . VAL A 1 170 ? -4.443 1.561 -3.603 1.00 86.56 170 VAL A N 1
ATOM 1311 C CA . VAL A 1 170 ? -3.470 1.072 -2.621 1.00 86.56 170 VAL A CA 1
ATOM 1312 C C . VAL A 1 170 ? -4.112 0.018 -1.747 1.00 86.56 170 VAL A C 1
ATOM 1314 O O . VAL A 1 170 ? -5.173 0.241 -1.170 1.00 86.56 170 VAL A O 1
ATOM 1317 N N . MET A 1 171 ? -3.423 -1.101 -1.578 1.00 88.06 171 MET A N 1
ATOM 1318 C CA . MET A 1 171 ? -3.783 -2.145 -0.639 1.00 88.06 171 MET A CA 1
ATOM 1319 C C . MET A 1 171 ? -2.638 -2.413 0.342 1.00 88.06 171 MET A C 1
ATOM 1321 O O . MET A 1 171 ? -1.558 -2.855 -0.044 1.00 88.06 171 MET A O 1
ATOM 1325 N N . GLN A 1 172 ? -2.848 -2.200 1.635 1.00 89.00 172 GLN A N 1
ATOM 1326 C CA . GLN A 1 172 ? -1.946 -2.682 2.680 1.00 89.00 172 GLN A CA 1
ATOM 1327 C C . GLN A 1 172 ? -2.556 -3.922 3.321 1.00 89.00 172 GLN A C 1
ATOM 1329 O O . GLN A 1 172 ? -3.714 -3.903 3.707 1.00 89.00 172 GLN A O 1
ATOM 1334 N N . VAL A 1 173 ? -1.775 -4.990 3.452 1.00 88.38 173 VAL A N 1
ATOM 1335 C CA . VAL A 1 173 ? -2.188 -6.211 4.147 1.00 88.38 173 VAL A CA 1
ATOM 1336 C C . VAL A 1 173 ? -1.193 -6.457 5.272 1.00 88.38 173 VAL A C 1
ATOM 1338 O O . VAL A 1 173 ? 0.016 -6.401 5.037 1.00 88.38 173 VAL A O 1
ATOM 1341 N N . ARG A 1 174 ? -1.700 -6.701 6.480 1.00 88.00 174 ARG A N 1
ATOM 1342 C CA . ARG A 1 174 ? -0.934 -7.133 7.655 1.00 88.00 174 ARG A CA 1
ATOM 1343 C C . ARG A 1 174 ? -1.564 -8.402 8.200 1.00 88.00 174 ARG A C 1
ATOM 1345 O O . ARG A 1 174 ? -2.780 -8.445 8.333 1.00 88.00 174 ARG A O 1
ATOM 1352 N N . THR A 1 175 ? -0.764 -9.407 8.527 1.00 86.81 175 THR A N 1
ATOM 1353 C CA . THR A 1 175 ? -1.249 -10.732 8.945 1.00 86.81 175 THR A CA 1
ATOM 1354 C C . THR A 1 175 ? -0.527 -11.219 10.194 1.00 86.81 175 THR A C 1
ATOM 1356 O O . THR A 1 175 ? 0.605 -10.818 10.457 1.00 86.81 175 THR A O 1
ATOM 1359 N N . GLY A 1 176 ? -1.136 -12.144 10.933 1.00 86.00 176 GLY A N 1
ATOM 1360 C CA . GLY A 1 176 ? -0.531 -12.754 12.114 1.00 86.00 176 GLY A CA 1
ATOM 1361 C C . GLY A 1 176 ? -0.303 -11.737 13.234 1.00 86.00 176 GLY A C 1
ATOM 1362 O O . GLY A 1 176 ? -1.169 -10.914 13.512 1.00 86.00 176 GLY A O 1
ATOM 1363 N N . GLY A 1 177 ? 0.864 -11.785 13.883 1.00 82.19 177 GLY A N 1
ATOM 1364 C CA . GLY A 1 177 ? 1.207 -10.844 14.958 1.00 82.19 177 GLY A CA 1
ATOM 1365 C C . GLY A 1 177 ? 1.227 -9.379 14.507 1.00 82.19 177 GLY A C 1
ATOM 1366 O O . GLY A 1 177 ? 0.851 -8.505 15.283 1.00 82.19 177 GLY A O 1
ATOM 1367 N N . ASP A 1 178 ? 1.572 -9.127 13.242 1.00 82.00 178 ASP A N 1
ATOM 1368 C CA . ASP A 1 178 ? 1.659 -7.780 12.666 1.00 82.00 178 ASP A CA 1
ATOM 1369 C C . ASP A 1 178 ? 0.290 -7.192 12.297 1.00 82.00 178 ASP A C 1
ATOM 1371 O O . ASP A 1 178 ? 0.183 -5.998 12.014 1.00 82.00 178 ASP A O 1
ATOM 1375 N N . ALA A 1 179 ? -0.774 -8.008 12.292 1.00 86.06 179 ALA A N 1
ATOM 1376 C CA . ALA A 1 179 ? -2.143 -7.513 12.149 1.00 86.06 179 ALA A CA 1
ATOM 1377 C C . ALA A 1 179 ? -2.560 -6.640 13.344 1.00 86.06 179 ALA A C 1
ATOM 1379 O O . ALA A 1 179 ? -3.471 -5.825 13.223 1.00 86.06 179 ALA A O 1
ATOM 1380 N N . CYS A 1 180 ? -1.876 -6.794 14.478 1.00 84.88 180 CYS A N 1
ATOM 1381 C CA . CYS A 1 180 ? -2.155 -6.086 15.711 1.00 84.88 180 CYS A CA 1
ATOM 1382 C C . CYS A 1 180 ? -1.263 -4.859 15.904 1.00 84.88 180 CYS A C 1
ATOM 1384 O O . CYS A 1 180 ? -0.067 -4.879 15.615 1.00 84.88 180 CYS A O 1
ATOM 1386 N N . THR A 1 181 ? -1.829 -3.817 16.507 1.00 77.56 181 THR A N 1
ATOM 1387 C CA . THR A 1 181 ? -1.081 -2.665 17.018 1.00 77.56 181 THR A CA 1
ATOM 1388 C C . THR A 1 181 ? -1.185 -2.574 18.539 1.00 77.56 181 THR A C 1
ATOM 1390 O O . THR A 1 181 ? -2.257 -2.757 19.127 1.00 77.56 181 THR A O 1
ATOM 1393 N N . ASP A 1 182 ? -0.043 -2.301 19.182 1.00 74.88 182 ASP A N 1
ATOM 1394 C CA . ASP A 1 182 ? 0.047 -1.994 20.610 1.00 74.88 182 ASP A CA 1
ATOM 1395 C C . ASP A 1 182 ? 0.302 -0.484 20.794 1.00 74.88 182 ASP A C 1
ATOM 1397 O O . ASP A 1 182 ? 1.445 -0.025 20.695 1.00 74.88 182 ASP A O 1
ATOM 1401 N N . PRO A 1 183 ? -0.743 0.311 21.079 1.00 64.62 183 PRO A N 1
ATOM 1402 C CA . PRO A 1 183 ? -0.605 1.757 21.238 1.00 64.62 183 PRO A CA 1
ATOM 1403 C C . PRO A 1 183 ? 0.195 2.145 22.487 1.00 64.62 183 PRO A C 1
ATOM 1405 O O . PRO A 1 183 ? 0.746 3.249 22.551 1.00 64.62 183 PRO A O 1
ATOM 1408 N N . VAL A 1 184 ? 0.249 1.264 23.493 1.00 66.88 184 VAL A N 1
ATOM 1409 C CA . VAL A 1 184 ? 0.912 1.519 24.776 1.00 66.88 184 VAL A CA 1
ATOM 1410 C C . VAL A 1 184 ? 2.411 1.274 24.651 1.00 66.88 184 VAL A C 1
ATOM 1412 O O . VAL A 1 184 ? 3.199 2.112 25.096 1.00 66.88 184 VAL A O 1
ATOM 1415 N N . ALA A 1 185 ? 2.814 0.167 24.019 1.00 62.88 185 ALA A N 1
ATOM 1416 C CA . ALA A 1 185 ? 4.222 -0.122 23.742 1.00 62.88 185 ALA A CA 1
ATOM 1417 C C . ALA A 1 185 ? 4.793 0.751 22.613 1.00 62.88 185 ALA A C 1
ATOM 1419 O O . ALA A 1 185 ? 5.980 1.084 22.635 1.00 62.88 185 ALA A O 1
ATOM 1420 N N . GLY A 1 186 ? 3.953 1.138 21.651 1.00 65.75 186 GLY A N 1
ATOM 1421 C CA . GLY A 1 186 ? 4.322 1.986 20.527 1.00 65.75 186 GLY A CA 1
ATOM 1422 C C . GLY A 1 186 ? 4.285 3.480 20.858 1.00 65.75 186 GLY A C 1
ATOM 1423 O O . GLY A 1 186 ? 5.090 4.020 21.624 1.00 65.75 186 GLY A O 1
ATOM 1424 N N . THR A 1 187 ? 3.360 4.180 20.213 1.00 59.31 187 THR A N 1
ATOM 1425 C CA . THR A 1 187 ? 3.412 5.620 19.944 1.00 59.31 187 THR A CA 1
ATOM 1426 C C . THR A 1 187 ? 3.233 6.517 21.178 1.00 59.31 187 THR A C 1
ATOM 1428 O O . THR A 1 187 ? 3.769 7.629 21.210 1.00 59.31 187 THR A O 1
ATOM 1431 N N . LEU A 1 188 ? 2.578 6.028 22.239 1.00 55.78 188 LEU A N 1
ATOM 1432 C CA . LEU A 1 188 ? 2.521 6.701 23.548 1.00 55.78 188 LEU A CA 1
ATOM 1433 C C . LEU A 1 188 ? 3.634 6.274 24.506 1.00 55.78 188 LEU A C 1
ATOM 1435 O O . LEU A 1 188 ? 4.020 7.063 25.372 1.00 55.78 188 LEU A O 1
ATOM 1439 N N . GLY A 1 189 ? 4.186 5.069 24.351 1.00 52.88 189 GLY A N 1
ATOM 1440 C CA . GLY A 1 189 ? 5.153 4.477 25.278 1.00 52.88 189 GLY A CA 1
ATOM 1441 C C . GLY A 1 189 ? 6.392 5.339 25.531 1.00 52.88 189 GLY A C 1
ATOM 1442 O O . GLY A 1 189 ? 6.947 5.307 26.632 1.00 52.88 189 GLY A O 1
ATOM 1443 N N . GLN A 1 190 ? 6.782 6.159 24.548 1.00 56.31 190 GLN A N 1
ATOM 1444 C CA . GLN A 1 190 ? 7.958 7.032 24.621 1.00 56.31 190 GLN A CA 1
ATOM 1445 C C . GLN A 1 190 ? 7.680 8.464 25.112 1.00 56.31 190 GLN A C 1
ATOM 1447 O O . GLN A 1 190 ? 8.618 9.140 25.534 1.00 56.31 190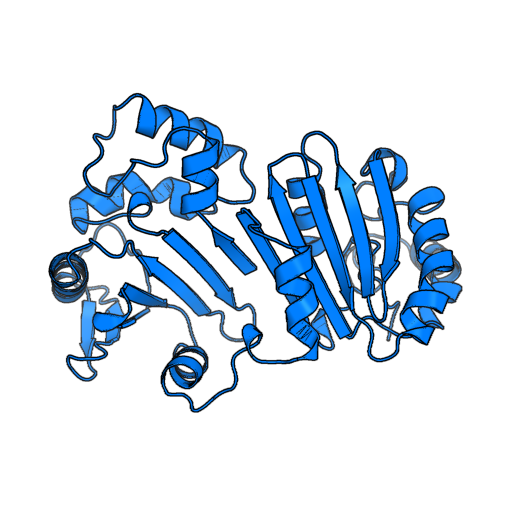 GLN A O 1
ATOM 1452 N N . ARG A 1 191 ? 6.434 8.955 25.039 1.00 65.00 191 ARG A N 1
ATOM 1453 C CA . ARG A 1 191 ? 6.099 10.377 25.292 1.00 65.00 191 ARG A CA 1
ATOM 1454 C C . ARG A 1 191 ? 5.064 10.600 26.394 1.00 65.00 191 ARG A C 1
ATOM 1456 O O . ARG A 1 191 ? 5.008 11.698 26.942 1.00 65.00 191 ARG A O 1
ATOM 1463 N N . ALA A 1 192 ? 4.264 9.591 26.725 1.00 70.12 192 ALA A N 1
ATOM 1464 C CA . ALA A 1 192 ? 3.208 9.696 27.721 1.00 70.12 192 ALA A CA 1
ATOM 1465 C C . ALA A 1 192 ? 3.744 9.543 29.151 1.00 70.12 192 ALA A C 1
ATOM 1467 O O . ALA A 1 192 ? 4.651 8.750 29.425 1.00 70.12 192 ALA A O 1
ATOM 1468 N N . SER A 1 193 ? 3.144 10.273 30.092 1.00 78.12 193 SER A N 1
ATOM 1469 C CA . SER A 1 193 ? 3.383 10.059 31.519 1.00 78.12 193 SER A CA 1
ATOM 1470 C C . SER A 1 193 ? 2.879 8.678 31.963 1.00 78.12 193 SER A C 1
ATOM 1472 O O . SER A 1 193 ? 2.067 8.036 31.291 1.00 78.12 193 SER A O 1
ATOM 1474 N N . ALA A 1 194 ? 3.343 8.203 33.122 1.00 79.88 194 ALA A N 1
ATOM 1475 C CA . ALA A 1 194 ? 2.846 6.955 33.703 1.00 79.88 194 ALA A CA 1
ATOM 1476 C C . ALA A 1 194 ? 1.319 6.982 33.909 1.00 79.88 194 ALA A C 1
ATOM 1478 O O . ALA A 1 194 ? 0.646 6.013 33.572 1.00 79.88 194 ALA A O 1
ATOM 1479 N N . ASP A 1 195 ? 0.776 8.115 34.361 1.00 80.44 195 ASP A N 1
ATOM 1480 C CA . ASP A 1 195 ? -0.663 8.284 34.576 1.00 80.44 195 ASP A CA 1
ATOM 1481 C C . ASP A 1 195 ? -1.451 8.254 33.260 1.00 80.44 195 ASP A C 1
ATOM 1483 O O . ASP A 1 195 ? -2.527 7.665 33.199 1.00 80.44 195 ASP A O 1
ATOM 1487 N N . GLN A 1 196 ? -0.914 8.849 32.189 1.00 75.69 196 GLN A N 1
ATOM 1488 C CA . GLN A 1 196 ? -1.545 8.820 30.865 1.00 75.69 196 GLN A CA 1
ATOM 1489 C C . GLN A 1 196 ? -1.578 7.403 30.283 1.00 75.69 196 GLN A C 1
ATOM 1491 O O . GLN A 1 196 ? -2.596 7.003 29.720 1.00 75.69 196 GLN A O 1
ATOM 1496 N N . ARG A 1 197 ? -0.500 6.626 30.459 1.00 77.50 197 ARG A N 1
ATOM 1497 C CA . ARG A 1 197 ? -0.465 5.214 30.045 1.00 77.50 197 ARG A CA 1
ATOM 1498 C C . ARG A 1 197 ? -1.478 4.378 30.818 1.00 77.50 197 ARG A C 1
ATOM 1500 O O . ARG A 1 197 ? -2.293 3.717 30.188 1.00 77.50 197 ARG A O 1
ATOM 1507 N N . ALA A 1 198 ? -1.514 4.500 32.145 1.00 80.31 198 ALA A N 1
ATOM 1508 C CA . ALA A 1 198 ? -2.475 3.776 32.979 1.00 80.31 198 ALA A CA 1
ATOM 1509 C C . ALA A 1 198 ? -3.936 4.123 32.631 1.00 80.31 198 ALA A C 1
ATOM 1511 O O . ALA A 1 198 ? -4.806 3.255 32.607 1.00 80.31 198 ALA A O 1
ATOM 1512 N N . GLN A 1 199 ? -4.221 5.393 32.322 1.00 77.81 199 GLN A N 1
ATOM 1513 C CA . GLN A 1 199 ? -5.553 5.809 31.876 1.00 77.81 199 GLN A CA 1
ATOM 1514 C C . GLN A 1 199 ? -5.929 5.214 30.518 1.00 77.81 199 GLN A C 1
ATOM 1516 O O . GLN A 1 199 ? -7.089 4.851 30.325 1.00 77.81 199 GLN A O 1
ATOM 1521 N N . LEU A 1 200 ? -4.985 5.127 29.578 1.00 77.31 200 LEU A N 1
ATOM 1522 C CA . LEU A 1 200 ? -5.250 4.504 28.287 1.00 77.31 200 LEU A CA 1
ATOM 1523 C C . LEU A 1 200 ? -5.438 2.992 28.427 1.00 77.31 200 LEU A C 1
ATOM 1525 O O . LEU A 1 200 ? -6.411 2.467 27.899 1.00 77.31 200 LEU A O 1
ATOM 1529 N N . GLU A 1 201 ? -4.567 2.311 29.172 1.00 79.44 201 GLU A N 1
ATOM 1530 C CA . GLU A 1 201 ? -4.702 0.880 29.473 1.00 79.44 201 GLU A CA 1
ATOM 1531 C C . GLU A 1 201 ? -6.093 0.578 30.034 1.00 79.44 201 GLU A C 1
ATOM 1533 O O . GLU A 1 201 ? -6.793 -0.288 29.516 1.00 79.44 201 GLU A O 1
ATOM 1538 N N . GLN A 1 202 ? -6.554 1.372 31.006 1.00 80.69 202 GLN A N 1
ATOM 1539 C CA . GLN A 1 202 ? -7.881 1.213 31.594 1.00 80.69 202 GLN A CA 1
ATOM 1540 C C . GLN A 1 202 ? -9.020 1.381 30.575 1.00 80.69 202 GLN A C 1
ATOM 1542 O O . GLN A 1 202 ? -10.039 0.703 30.690 1.00 80.69 202 GLN A O 1
ATOM 1547 N N . LYS A 1 203 ? -8.869 2.270 29.584 1.00 76.62 203 LYS A N 1
ATOM 1548 C CA . LYS A 1 203 ? -9.857 2.479 28.510 1.00 76.62 203 LYS A CA 1
ATOM 1549 C C . LYS A 1 203 ? -9.837 1.376 27.450 1.00 76.62 203 LYS A C 1
ATOM 1551 O O . LYS A 1 203 ? -10.822 1.215 26.740 1.00 76.62 203 LYS A O 1
ATOM 1556 N N . LEU A 1 204 ? -8.730 0.646 27.327 1.00 78.88 204 LEU A N 1
ATOM 1557 C CA . LEU A 1 204 ? -8.545 -0.419 26.339 1.00 78.88 204 LEU A CA 1
ATOM 1558 C C . LEU A 1 204 ? -8.764 -1.827 26.917 1.00 78.88 204 LEU A C 1
ATOM 1560 O O . LEU A 1 204 ? -8.677 -2.796 26.167 1.00 78.88 204 LEU A O 1
ATOM 1564 N N . LEU A 1 205 ? -9.063 -1.961 28.215 1.00 79.38 205 LEU A N 1
ATOM 1565 C CA . LEU A 1 205 ? -9.273 -3.258 28.874 1.00 79.38 205 LEU A CA 1
ATOM 1566 C C . LEU A 1 205 ? -10.348 -4.112 28.199 1.00 79.38 205 LEU A C 1
ATOM 1568 O O . LEU A 1 205 ? -10.165 -5.319 28.063 1.00 79.38 205 LEU A O 1
ATOM 1572 N N . ASP A 1 206 ? -11.445 -3.501 27.755 1.00 75.31 206 ASP A N 1
ATOM 1573 C CA . ASP A 1 206 ? -12.520 -4.239 27.089 1.00 75.31 206 ASP A CA 1
ATOM 1574 C C . ASP A 1 206 ? -12.041 -4.815 25.746 1.00 75.31 206 ASP A C 1
ATOM 1576 O O . ASP A 1 206 ? -12.354 -5.956 25.418 1.00 75.31 206 ASP A O 1
ATOM 1580 N N . LEU A 1 207 ? -11.197 -4.078 25.013 1.00 78.56 207 LEU A N 1
ATOM 1581 C CA . LEU A 1 207 ? -10.590 -4.542 23.760 1.00 78.56 207 LEU A CA 1
ATOM 1582 C C . LEU A 1 207 ? -9.532 -5.631 23.990 1.00 78.56 207 LEU A C 1
ATOM 1584 O O . LEU A 1 207 ? -9.385 -6.521 23.160 1.00 78.56 207 LEU A O 1
ATOM 1588 N N . GLN A 1 208 ? -8.820 -5.600 25.121 1.00 77.75 208 GLN A N 1
ATOM 1589 C CA . GLN A 1 208 ? -7.832 -6.626 25.484 1.00 77.75 208 GLN A CA 1
ATOM 1590 C C . GLN A 1 208 ? -8.449 -8.010 25.727 1.00 77.75 208 GLN A C 1
ATOM 1592 O O . GLN A 1 208 ? -7.750 -9.015 25.611 1.00 77.75 208 GLN A O 1
ATOM 1597 N N . GLN A 1 209 ? -9.733 -8.072 26.094 1.00 80.88 209 GLN A N 1
ATOM 1598 C CA . GLN A 1 209 ? -10.433 -9.333 26.365 1.00 80.88 209 GLN A CA 1
ATOM 1599 C C . GLN A 1 209 ? -11.028 -9.978 25.112 1.00 80.88 209 GLN A C 1
ATOM 1601 O O . GLN A 1 209 ? -11.479 -11.123 25.173 1.00 80.88 209 GLN A O 1
ATOM 1606 N N . LEU A 1 210 ? -11.056 -9.253 23.996 1.00 83.44 210 LEU A N 1
ATOM 1607 C CA . LEU A 1 210 ? -11.619 -9.730 22.744 1.00 83.44 210 LEU A CA 1
ATOM 1608 C C . LEU A 1 210 ? -10.591 -10.532 21.950 1.00 83.44 210 LEU A C 1
ATOM 1610 O O . LEU A 1 210 ? -9.374 -10.392 22.111 1.00 83.44 210 LEU A O 1
ATOM 1614 N N . ALA A 1 211 ? -11.103 -11.388 21.071 1.00 85.06 211 ALA A N 1
ATOM 1615 C CA . ALA A 1 211 ? -10.279 -12.043 20.075 1.00 85.06 211 ALA A CA 1
ATOM 1616 C C . ALA A 1 211 ? -9.595 -11.005 19.178 1.00 85.06 211 ALA A C 1
ATOM 1618 O O . ALA A 1 211 ? -10.091 -9.898 18.961 1.00 85.06 211 ALA A O 1
ATOM 1619 N N . ARG A 1 212 ? -8.422 -11.375 18.671 1.00 88.25 212 ARG A N 1
ATOM 1620 C CA . ARG A 1 212 ? -7.577 -10.484 17.881 1.00 88.25 212 ARG A CA 1
ATOM 1621 C C . ARG A 1 212 ? -7.823 -10.710 16.393 1.00 88.25 212 ARG A C 1
ATOM 1623 O O . ARG A 1 212 ? -7.917 -11.874 15.991 1.00 88.25 212 ARG A O 1
ATOM 1630 N N . PRO A 1 213 ? -7.873 -9.648 15.574 1.00 89.31 213 PRO A N 1
ATOM 1631 C CA . PRO A 1 213 ? -7.823 -9.815 14.135 1.00 89.31 213 PRO A CA 1
ATOM 1632 C C . PRO A 1 213 ? -6.541 -10.559 13.751 1.00 89.31 213 PRO A C 1
ATOM 1634 O O . PRO A 1 213 ? -5.450 -10.250 14.230 1.00 89.31 213 PRO A O 1
ATOM 1637 N N . VAL A 1 214 ? -6.688 -11.558 12.888 1.00 90.12 214 VAL A N 1
ATOM 1638 C CA . VAL A 1 214 ? -5.571 -12.305 12.300 1.00 90.12 214 VAL A CA 1
ATOM 1639 C C . VAL A 1 214 ? -5.041 -11.616 11.051 1.00 90.12 214 VAL A C 1
ATOM 1641 O O . VAL A 1 214 ? -3.888 -11.836 10.683 1.00 90.12 214 VAL A O 1
ATOM 1644 N N . THR A 1 215 ? -5.862 -10.767 10.429 1.00 89.31 215 THR A N 1
ATOM 1645 C CA . THR A 1 215 ? -5.489 -9.991 9.252 1.00 89.31 215 THR A CA 1
ATOM 1646 C C . THR A 1 215 ? -6.157 -8.628 9.273 1.00 89.31 215 THR A C 1
ATOM 1648 O O . THR A 1 215 ? -7.336 -8.520 9.593 1.00 89.31 215 THR A O 1
ATOM 1651 N N . ILE A 1 216 ? -5.416 -7.594 8.880 1.00 91.56 216 ILE A N 1
ATOM 1652 C CA . ILE A 1 216 ? -5.957 -6.278 8.551 1.00 91.56 216 ILE A CA 1
ATOM 1653 C C . ILE A 1 216 ? -5.636 -5.960 7.093 1.00 91.56 216 ILE A C 1
ATOM 1655 O O . ILE A 1 216 ? -4.467 -5.998 6.698 1.00 91.56 216 ILE A O 1
ATOM 1659 N N . VAL A 1 217 ? -6.655 -5.598 6.318 1.00 90.94 217 VAL A N 1
ATOM 1660 C CA . VAL A 1 217 ? -6.513 -5.082 4.952 1.00 90.94 217 VAL A CA 1
ATOM 1661 C C . VAL A 1 217 ? -6.974 -3.633 4.913 1.00 90.94 217 VAL A C 1
ATOM 1663 O O . VAL A 1 217 ? -8.131 -3.358 5.202 1.00 90.94 217 VAL A O 1
ATOM 1666 N N . HIS A 1 218 ? -6.106 -2.711 4.510 1.00 91.19 218 HIS A N 1
ATOM 1667 C CA . HIS A 1 218 ? -6.484 -1.359 4.102 1.00 91.19 218 HIS A CA 1
ATOM 1668 C C . HIS A 1 218 ? -6.560 -1.308 2.589 1.00 91.19 218 HIS A C 1
ATOM 1670 O O . HIS A 1 218 ? -5.542 -1.491 1.934 1.00 91.19 218 HIS A O 1
ATOM 1676 N N . ALA A 1 219 ? -7.728 -1.023 2.039 1.00 91.00 219 ALA A N 1
ATOM 1677 C CA . ALA A 1 219 ? -7.955 -0.859 0.614 1.00 91.00 219 ALA A CA 1
ATOM 1678 C C . ALA A 1 219 ? -8.422 0.573 0.340 1.00 91.00 219 ALA A C 1
ATOM 1680 O O . ALA A 1 219 ? -9.556 0.945 0.631 1.00 91.00 219 ALA A O 1
ATOM 1681 N N . LEU A 1 220 ? -7.531 1.397 -0.197 1.00 89.25 220 LEU A N 1
ATOM 1682 C CA . LEU A 1 220 ? -7.816 2.774 -0.576 1.00 89.25 220 LEU A CA 1
ATOM 1683 C C . LEU A 1 220 ? -8.308 2.750 -2.021 1.00 89.25 220 LEU A C 1
ATOM 1685 O O . LEU A 1 220 ? -7.540 2.438 -2.930 1.00 89.25 220 LEU A O 1
ATOM 1689 N N . GLN A 1 221 ? -9.585 3.050 -2.225 1.00 85.31 221 GLN A N 1
ATOM 1690 C CA . GLN A 1 221 ? -10.190 3.076 -3.559 1.00 85.31 221 GLN A CA 1
ATOM 1691 C C . GLN A 1 221 ? -9.834 4.370 -4.295 1.00 85.31 221 GLN A C 1
ATOM 1693 O O . GLN A 1 221 ? -9.552 4.355 -5.487 1.00 85.31 221 GLN A O 1
ATOM 1698 N N . ASP A 1 222 ? -9.830 5.487 -3.568 1.00 82.94 222 ASP A N 1
ATOM 1699 C CA . ASP A 1 222 ? -9.421 6.802 -4.052 1.00 82.94 222 ASP A CA 1
ATOM 1700 C C . ASP A 1 222 ? -8.988 7.690 -2.869 1.00 82.94 222 ASP A C 1
ATOM 1702 O O . ASP A 1 222 ? -8.852 7.225 -1.743 1.00 82.94 222 ASP A O 1
ATOM 1706 N N . GLU A 1 223 ? -8.764 8.988 -3.094 1.00 81.88 223 GLU A N 1
ATOM 1707 C CA . GLU A 1 223 ? -8.346 9.943 -2.046 1.00 81.88 223 GLU A CA 1
ATOM 1708 C C . GLU A 1 223 ? -9.392 10.187 -0.948 1.00 81.88 223 GLU A C 1
ATOM 1710 O O . GLU A 1 223 ? -9.081 10.734 0.116 1.00 81.88 223 GLU A O 1
ATOM 1715 N N . SER A 1 224 ? -10.639 9.832 -1.226 1.00 87.62 224 SER A N 1
ATOM 1716 C CA . SER A 1 224 ? -11.802 10.100 -0.398 1.00 87.62 224 SER A CA 1
ATOM 1717 C C 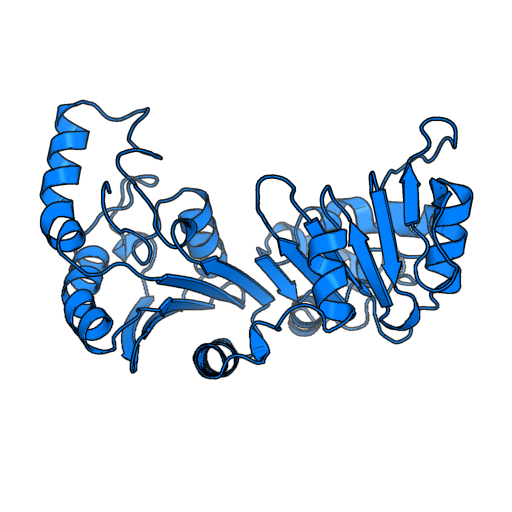. SER A 1 224 ? -12.468 8.858 0.169 1.00 87.62 224 SER A C 1
ATOM 1719 O O . SER A 1 224 ? -13.323 9.023 1.029 1.00 87.62 224 SER A O 1
ATOM 1721 N N . THR A 1 225 ? -12.091 7.661 -0.282 1.00 89.12 225 THR A N 1
ATOM 1722 C CA . THR A 1 225 ? -12.762 6.412 0.078 1.00 89.12 225 THR A CA 1
ATOM 1723 C C . THR A 1 225 ? -11.746 5.332 0.419 1.00 89.12 225 THR A C 1
ATOM 1725 O O . THR A 1 225 ? -10.873 4.995 -0.386 1.00 89.12 225 THR A O 1
ATOM 1728 N N . ALA A 1 226 ? -11.888 4.754 1.610 1.00 91.25 226 ALA A N 1
ATOM 1729 C CA . ALA A 1 226 ? -11.123 3.597 2.049 1.00 91.25 226 ALA A CA 1
ATOM 1730 C C . ALA A 1 226 ? -12.043 2.536 2.656 1.00 91.25 226 ALA A C 1
ATOM 1732 O O . ALA A 1 226 ? -12.960 2.844 3.416 1.00 91.25 226 ALA A O 1
ATOM 1733 N N . VAL A 1 227 ? -11.753 1.278 2.342 1.00 92.69 227 VAL A N 1
ATOM 1734 C CA . VAL A 1 227 ? -12.347 0.103 2.971 1.00 92.69 227 VAL A CA 1
ATOM 1735 C C . VAL A 1 227 ? -11.276 -0.551 3.828 1.00 92.69 227 VAL A C 1
ATOM 1737 O O . VAL A 1 227 ? -10.181 -0.833 3.345 1.00 92.69 227 VAL A O 1
ATOM 1740 N N . ILE A 1 228 ? -11.571 -0.781 5.103 1.00 93.50 228 ILE A N 1
ATOM 1741 C CA . ILE A 1 228 ? -10.699 -1.542 5.993 1.00 93.50 228 ILE A CA 1
ATOM 1742 C C . ILE A 1 228 ? -11.406 -2.844 6.346 1.00 93.50 228 ILE A C 1
ATOM 1744 O O . ILE A 1 228 ? -12.591 -2.838 6.667 1.00 93.50 228 ILE A O 1
ATOM 1748 N N . LEU A 1 229 ? -10.683 -3.955 6.283 1.00 93.12 229 LEU A N 1
ATOM 1749 C CA . LEU A 1 229 ? -11.153 -5.267 6.710 1.00 93.12 229 LEU A CA 1
ATOM 1750 C C . LEU A 1 229 ? -10.313 -5.706 7.900 1.00 93.12 229 LEU A C 1
ATOM 1752 O O . LEU A 1 229 ? -9.090 -5.762 7.788 1.00 93.12 229 LEU A O 1
ATOM 1756 N N . ALA A 1 230 ? -10.957 -6.022 9.018 1.00 93.06 230 ALA A N 1
ATOM 1757 C CA . ALA A 1 230 ? -10.331 -6.734 10.123 1.00 93.06 230 ALA A CA 1
ATOM 1758 C C . ALA A 1 230 ? -10.881 -8.161 10.155 1.00 93.06 230 ALA A C 1
ATOM 1760 O O . ALA A 1 230 ? -12.035 -8.374 10.521 1.00 93.06 230 ALA A O 1
ATOM 1761 N N . GLY A 1 231 ? -10.071 -9.118 9.713 1.00 91.25 231 GLY A N 1
ATOM 1762 C CA . GLY A 1 231 ? -10.445 -10.522 9.607 1.00 91.25 231 GLY A CA 1
ATOM 1763 C C . GLY A 1 231 ? -10.100 -11.296 10.870 1.00 91.25 231 GLY A C 1
ATOM 1764 O O . GLY A 1 231 ? -8.989 -11.185 11.389 1.00 91.25 231 GLY A O 1
ATOM 1765 N N . TYR A 1 232 ? -11.043 -12.106 11.341 1.00 91.12 232 TYR A N 1
ATOM 1766 C CA . TYR A 1 232 ? -10.928 -12.959 12.524 1.00 91.12 232 TYR A CA 1
ATOM 1767 C C . TYR A 1 232 ? -10.912 -14.434 12.118 1.00 91.12 232 TYR A C 1
ATOM 1769 O O . TYR A 1 232 ? -11.300 -14.804 11.011 1.00 91.12 232 TYR A O 1
ATOM 1777 N N . SER A 1 233 ? -10.473 -15.300 13.030 1.00 89.25 233 SER A N 1
ATOM 1778 C CA . SER A 1 233 ? -10.538 -16.752 12.837 1.00 89.25 233 SER A CA 1
ATOM 1779 C C . SER A 1 233 ? -11.956 -17.321 12.955 1.00 89.25 233 SER A C 1
ATOM 1781 O O . SER A 1 233 ? -12.239 -18.356 12.355 1.00 89.25 233 SER A O 1
ATOM 1783 N N . ASP A 1 234 ? -12.841 -16.667 13.715 1.00 89.56 234 ASP A N 1
ATOM 1784 C CA . ASP A 1 234 ? -14.222 -17.104 13.951 1.00 89.56 234 ASP A CA 1
ATOM 1785 C C . ASP A 1 234 ? -15.211 -15.944 13.696 1.00 89.56 234 ASP A C 1
ATOM 1787 O O . ASP A 1 234 ? -15.004 -14.835 14.193 1.00 89.56 234 ASP A O 1
ATOM 1791 N N . PRO A 1 235 ? -16.318 -16.161 12.962 1.00 90.69 235 PRO A N 1
ATOM 1792 C CA . PRO A 1 235 ? -17.409 -15.189 12.840 1.00 90.69 235 PRO A CA 1
ATOM 1793 C C . PRO A 1 235 ? -17.961 -14.635 14.160 1.00 90.69 235 PRO A C 1
ATOM 1795 O O . PRO A 1 235 ? -18.410 -13.489 14.217 1.00 90.69 235 PRO A O 1
ATOM 1798 N N . GLN A 1 236 ? -17.951 -15.431 15.231 1.00 92.69 236 GLN A N 1
ATOM 1799 C CA . GLN A 1 236 ? -18.418 -14.992 16.547 1.00 92.69 236 GLN A CA 1
ATOM 1800 C C . GLN A 1 236 ? -17.510 -13.920 17.150 1.00 92.69 236 GLN A C 1
ATOM 1802 O O . GLN A 1 236 ? -18.010 -13.020 17.826 1.00 92.69 236 GLN A O 1
ATOM 1807 N N . ASP A 1 237 ? -16.212 -13.981 16.860 1.00 92.44 237 ASP A N 1
ATOM 1808 C CA . ASP A 1 237 ? -15.224 -13.021 17.340 1.00 92.44 237 ASP A CA 1
ATOM 1809 C C . ASP A 1 237 ? -15.437 -11.646 16.700 1.00 92.44 237 ASP A C 1
ATOM 1811 O O . ASP A 1 237 ? -15.519 -10.640 17.406 1.00 92.44 237 ASP A O 1
ATOM 1815 N N . ALA A 1 238 ? -15.639 -11.607 15.378 1.00 91.06 238 ALA A N 1
ATOM 1816 C CA . ALA A 1 238 ? -15.969 -10.375 14.662 1.00 91.06 238 ALA A CA 1
ATOM 1817 C C . ALA A 1 238 ? -17.272 -9.753 15.196 1.00 91.06 238 ALA A C 1
ATOM 1819 O O . ALA A 1 238 ? -17.343 -8.556 15.479 1.00 91.06 238 ALA A O 1
ATOM 1820 N N . ALA A 1 239 ? -18.309 -10.574 15.399 1.00 91.88 239 ALA A N 1
ATOM 1821 C CA . ALA A 1 239 ? -19.583 -10.110 15.941 1.00 91.88 239 ALA A CA 1
ATOM 1822 C C . ALA A 1 239 ? -19.461 -9.573 17.380 1.00 91.88 239 ALA A C 1
ATOM 1824 O O . ALA A 1 239 ? -20.116 -8.583 17.718 1.00 91.88 239 ALA A O 1
ATOM 1825 N N . ALA A 1 240 ? -18.632 -10.204 18.217 1.00 91.00 240 ALA A N 1
ATOM 1826 C CA . ALA A 1 240 ? -18.362 -9.750 19.578 1.00 91.00 240 ALA A CA 1
ATOM 1827 C C . ALA A 1 240 ? -17.567 -8.433 19.602 1.00 91.00 240 ALA A C 1
ATOM 1829 O O . ALA A 1 240 ? -17.875 -7.556 20.412 1.00 91.00 240 ALA A O 1
ATOM 1830 N N . ASP A 1 241 ? -16.600 -8.259 18.694 1.00 91.56 241 ASP A N 1
ATOM 1831 C CA . ASP A 1 241 ? -15.762 -7.054 18.637 1.00 91.56 241 ASP A CA 1
ATOM 1832 C C . ASP A 1 241 ? -16.505 -5.834 18.061 1.00 91.56 241 ASP A C 1
ATOM 1834 O O . ASP A 1 241 ? -16.257 -4.695 18.462 1.00 91.56 241 ASP A O 1
ATOM 1838 N N . LEU A 1 242 ? -17.516 -6.042 17.207 1.00 92.31 242 LEU A N 1
ATOM 1839 C CA . LEU A 1 242 ? -18.277 -4.959 16.567 1.00 92.31 242 LEU A CA 1
ATOM 1840 C C . LEU A 1 242 ? -18.721 -3.854 17.543 1.00 92.31 242 LEU A C 1
ATOM 1842 O O . LEU A 1 242 ? -18.610 -2.665 17.229 1.00 92.31 242 LEU A O 1
ATOM 1846 N N . HIS A 1 243 ? -19.244 -4.225 18.717 1.00 91.12 243 HIS A N 1
ATOM 1847 C CA . HIS A 1 243 ? -19.705 -3.240 19.696 1.00 91.12 243 HIS A CA 1
ATOM 1848 C C . HIS A 1 243 ? -18.544 -2.420 20.267 1.00 91.12 243 HIS A C 1
ATOM 1850 O O . HIS A 1 243 ? -18.630 -1.193 20.291 1.00 91.12 243 HIS A O 1
ATOM 1856 N N . ALA A 1 244 ? -17.455 -3.077 20.667 1.00 89.00 244 ALA A N 1
ATOM 1857 C CA . ALA A 1 244 ? -16.295 -2.410 21.243 1.00 89.00 244 ALA A CA 1
ATOM 1858 C C . ALA A 1 244 ? -15.612 -1.482 20.227 1.00 89.00 244 ALA A C 1
ATOM 1860 O O . ALA A 1 244 ? -15.288 -0.342 20.562 1.00 89.00 244 ALA A O 1
ATOM 1861 N N . ARG A 1 245 ? -15.485 -1.903 18.959 1.00 91.44 245 ARG A N 1
ATOM 1862 C CA . ARG A 1 245 ? -14.952 -1.048 17.881 1.00 91.44 245 ARG A CA 1
ATOM 1863 C C . ARG A 1 245 ? -15.825 0.151 17.599 1.00 91.44 245 ARG A C 1
ATOM 1865 O O . ARG A 1 245 ? -15.299 1.242 17.398 1.00 91.44 245 ARG A O 1
ATOM 1872 N N . ARG A 1 246 ? -17.146 -0.024 17.607 1.00 92.69 246 ARG A N 1
ATOM 1873 C CA . ARG A 1 246 ? -18.063 1.103 17.439 1.00 92.69 246 ARG A CA 1
ATOM 1874 C C . ARG A 1 246 ? -17.884 2.111 18.568 1.00 92.69 246 ARG A C 1
ATOM 1876 O O . ARG A 1 246 ? -17.697 3.284 18.273 1.00 92.69 246 ARG A O 1
ATOM 1883 N N . THR A 1 247 ? -17.853 1.652 19.819 1.00 90.44 247 THR A N 1
ATOM 1884 C CA . THR A 1 247 ? -17.612 2.513 20.985 1.00 90.44 247 THR A CA 1
ATOM 1885 C C . THR A 1 247 ? -16.267 3.231 20.886 1.00 90.44 247 THR A C 1
ATOM 1887 O O . THR A 1 247 ? -16.209 4.442 21.078 1.00 90.44 247 THR A O 1
ATOM 1890 N N . LEU A 1 248 ? -15.191 2.531 20.512 1.00 89.00 248 LEU A N 1
ATOM 1891 C CA . LEU A 1 248 ? -13.881 3.150 20.316 1.00 89.00 248 LEU A CA 1
ATOM 1892 C C . LEU A 1 248 ? -13.911 4.227 19.222 1.00 89.00 248 LEU A C 1
ATOM 1894 O O . LEU A 1 248 ? -13.339 5.295 19.405 1.00 89.00 248 LEU A O 1
ATOM 1898 N N . LEU A 1 249 ? -14.570 3.976 18.093 1.00 91.75 249 LEU A N 1
ATOM 1899 C CA . LEU A 1 249 ? -14.664 4.953 17.007 1.00 91.75 249 LEU A CA 1
ATOM 1900 C C . LEU A 1 249 ? -15.488 6.187 17.392 1.00 91.75 249 LEU A C 1
ATOM 1902 O O . LEU A 1 249 ? -15.167 7.289 16.952 1.00 91.75 249 LEU A O 1
ATOM 1906 N N . THR A 1 250 ? -16.533 6.020 18.205 1.00 91.12 250 THR A N 1
ATOM 1907 C CA . THR A 1 250 ? -17.432 7.120 18.584 1.00 91.12 250 THR A CA 1
ATOM 1908 C C . THR A 1 250 ? -16.969 7.904 19.807 1.00 91.12 250 THR A C 1
ATOM 1910 O O . THR A 1 250 ? -17.201 9.106 19.885 1.00 91.12 250 THR A O 1
ATOM 1913 N N . GLU A 1 251 ? -16.345 7.237 20.777 1.00 89.81 251 GLU A N 1
ATOM 1914 C CA . GLU A 1 251 ? -15.994 7.813 22.084 1.00 89.81 251 GLU A CA 1
ATOM 1915 C C . GLU A 1 251 ? -14.480 7.865 22.324 1.00 89.81 251 GLU A C 1
ATOM 1917 O O . GLU A 1 251 ? -14.005 8.560 23.226 1.00 89.81 251 GLU A O 1
ATOM 1922 N N . GLY A 1 252 ? -13.711 7.119 21.532 1.00 87.31 252 GLY A N 1
ATOM 1923 C CA . GLY A 1 252 ? -12.264 7.048 21.634 1.00 87.31 252 GLY A CA 1
ATOM 1924 C C . GLY A 1 252 ? -11.551 8.231 20.994 1.00 87.31 252 GLY A C 1
ATOM 1925 O O . GLY A 1 252 ? -12.111 9.057 20.268 1.00 87.31 252 GLY A O 1
ATOM 1926 N N . GLN A 1 253 ? -10.256 8.293 21.279 1.00 87.19 253 GLN A N 1
ATOM 1927 C CA . GLN A 1 253 ? -9.380 9.383 20.889 1.00 87.19 253 GLN A CA 1
ATOM 1928 C C . GLN A 1 253 ? -8.119 8.818 20.243 1.00 87.19 253 GLN A C 1
ATOM 1930 O O . GLN A 1 253 ? -7.512 7.888 20.774 1.00 87.19 253 GLN A O 1
ATOM 1935 N N . SER A 1 254 ? -7.722 9.430 19.130 1.00 86.62 254 SER A N 1
ATOM 1936 C CA . SER A 1 254 ? -6.425 9.215 18.499 1.00 86.62 254 SER A CA 1
ATOM 1937 C C . SER A 1 254 ? -5.314 9.611 19.459 1.00 86.62 254 SER A C 1
ATOM 1939 O O . SER A 1 254 ? -5.297 10.718 20.012 1.00 86.62 254 SER A O 1
ATOM 1941 N N . THR A 1 255 ? -4.370 8.698 19.643 1.00 80.19 255 THR A N 1
ATOM 1942 C CA . THR A 1 255 ? -3.221 8.910 20.519 1.00 80.19 255 THR A CA 1
ATOM 1943 C C . THR A 1 255 ? -2.167 9.799 19.868 1.00 80.19 255 THR A C 1
ATOM 1945 O O . THR A 1 255 ? -1.384 10.428 20.575 1.00 80.19 255 THR A O 1
ATOM 1948 N N . GLN A 1 256 ? -2.159 9.885 18.533 1.00 82.69 256 GLN A N 1
ATOM 1949 C CA . GLN A 1 256 ? -1.232 10.726 17.776 1.00 82.69 256 GLN A CA 1
ATOM 1950 C C . GLN A 1 256 ? -1.737 12.142 17.547 1.00 82.69 256 GLN A C 1
ATOM 1952 O O . GLN A 1 256 ? -0.981 13.098 17.705 1.00 82.69 256 GLN A O 1
ATOM 1957 N N . ALA A 1 257 ? -3.001 12.289 17.160 1.00 85.94 257 ALA A N 1
ATOM 1958 C CA . ALA A 1 257 ? -3.589 13.592 16.882 1.00 85.94 257 ALA A CA 1
ATOM 1959 C C . ALA A 1 257 ? -4.145 14.271 18.139 1.00 85.94 257 ALA A C 1
ATOM 1961 O O . ALA A 1 257 ? -4.508 15.443 18.074 1.00 85.94 257 ALA A O 1
ATOM 1962 N N . GLU A 1 258 ? -4.255 13.536 19.252 1.00 85.81 258 GLU A N 1
ATOM 1963 C CA . GLU A 1 258 ? -4.871 13.981 20.506 1.00 85.81 258 GLU A CA 1
ATOM 1964 C C . GLU A 1 258 ? -6.307 14.507 20.317 1.00 85.81 258 GLU A C 1
ATOM 1966 O O . GLU A 1 258 ? -6.741 15.459 20.968 1.00 85.81 258 GLU A O 1
ATOM 1971 N N . ARG A 1 259 ? -7.066 13.883 19.408 1.00 90.06 259 ARG A N 1
ATOM 1972 C CA . ARG A 1 259 ? -8.437 14.280 19.050 1.00 90.06 259 ARG A CA 1
ATOM 1973 C C . ARG A 1 259 ? -9.367 13.074 18.893 1.00 90.06 259 ARG A C 1
ATOM 1975 O O . ARG A 1 259 ? -8.874 11.984 18.597 1.00 90.06 259 ARG A O 1
ATOM 1982 N N . PRO A 1 260 ? -10.691 13.240 19.085 1.00 92.31 260 PRO A N 1
ATOM 1983 C CA . PRO A 1 260 ? -11.657 12.159 18.897 1.00 92.31 260 PRO A CA 1
ATOM 1984 C C . PRO A 1 260 ? -11.552 11.521 17.510 1.00 92.31 260 PRO A C 1
ATOM 1986 O O . PRO A 1 260 ? -11.342 12.227 16.523 1.00 92.31 260 PRO A O 1
ATOM 1989 N N . TYR A 1 261 ? -11.758 10.207 17.407 1.00 91.88 261 TYR A N 1
ATOM 1990 C CA . TYR A 1 261 ? -11.775 9.549 16.095 1.00 91.88 261 TYR A CA 1
ATOM 1991 C C . TYR A 1 261 ? -12.888 10.083 15.191 1.00 91.88 261 TYR A C 1
ATOM 1993 O O . TYR A 1 261 ? -12.678 10.202 13.989 1.00 91.88 261 TYR A O 1
ATOM 2001 N N . THR A 1 262 ? -14.012 10.521 15.759 1.00 93.44 262 THR A N 1
ATOM 2002 C CA . THR A 1 262 ? -15.103 11.179 15.024 1.00 93.44 262 THR A CA 1
ATOM 2003 C C . THR A 1 262 ? -14.691 12.485 14.341 1.00 93.44 262 THR A C 1
ATOM 2005 O O . THR A 1 262 ? -15.294 12.864 13.342 1.00 93.44 262 THR A O 1
ATOM 2008 N N . ASP A 1 263 ? -13.671 13.182 14.854 1.00 93.00 263 ASP A N 1
ATOM 2009 C CA . ASP A 1 263 ? -13.143 14.399 14.223 1.00 93.00 263 ASP A CA 1
ATOM 2010 C C . ASP A 1 263 ? -12.239 14.078 13.025 1.00 93.00 263 ASP A C 1
ATOM 2012 O O . ASP A 1 263 ? -12.110 14.886 12.106 1.00 93.00 263 ASP A O 1
ATOM 2016 N N . LEU A 1 264 ? -11.563 12.929 13.078 1.00 91.94 264 LEU A N 1
ATOM 2017 C CA . LEU A 1 264 ? -10.585 12.482 12.086 1.00 91.94 264 LEU A CA 1
ATOM 2018 C C . LEU A 1 264 ? -11.245 11.685 10.958 1.00 91.94 264 LEU A C 1
ATOM 2020 O O . LEU A 1 264 ? -10.875 11.821 9.795 1.00 91.94 264 LEU A O 1
ATOM 2024 N N . LEU A 1 265 ? -12.237 10.871 11.312 1.00 92.88 265 LEU A N 1
ATOM 2025 C CA . LEU A 1 265 ? -12.953 9.938 10.450 1.00 92.88 265 LEU A CA 1
ATOM 2026 C C . LEU A 1 265 ? -14.456 10.266 10.519 1.00 92.88 265 LEU A C 1
ATOM 2028 O O . LEU A 1 265 ? -15.228 9.521 11.124 1.00 92.88 265 LEU A O 1
ATOM 2032 N N . PRO A 1 266 ? -14.889 11.407 9.949 1.00 82.50 266 PRO A N 1
ATOM 2033 C CA . PRO A 1 266 ? -16.242 11.929 10.151 1.00 82.50 266 PRO A CA 1
ATOM 2034 C C . PRO A 1 266 ? -17.336 11.059 9.521 1.00 82.50 266 PRO A C 1
ATOM 2036 O O . PRO A 1 266 ? -18.477 11.100 9.977 1.00 82.50 266 PRO A O 1
ATOM 2039 N N . THR A 1 267 ? -17.001 10.279 8.489 1.00 89.75 267 THR A N 1
ATOM 2040 C CA . THR A 1 267 ? -17.905 9.288 7.896 1.00 89.75 267 THR A CA 1
ATOM 2041 C C . THR A 1 267 ? -17.237 7.929 7.974 1.00 89.75 267 THR A C 1
ATOM 2043 O O . THR A 1 267 ? -16.366 7.612 7.163 1.00 89.75 267 THR A O 1
ATOM 2046 N N . ILE A 1 268 ? -17.622 7.153 8.982 1.00 92.38 268 ILE A N 1
ATOM 2047 C CA . ILE A 1 268 ? -17.184 5.775 9.152 1.00 92.38 268 ILE A CA 1
ATOM 2048 C C . ILE A 1 268 ? -18.387 4.893 9.460 1.00 92.38 268 ILE A C 1
ATOM 2050 O O . ILE A 1 268 ? -19.074 5.079 10.463 1.00 92.38 268 ILE A O 1
ATOM 2054 N N . ASP A 1 269 ? -18.609 3.916 8.593 1.00 94.06 269 ASP A N 1
ATOM 2055 C CA . ASP A 1 269 ? -19.563 2.842 8.817 1.00 94.06 269 ASP A CA 1
ATOM 2056 C C . ASP A 1 269 ? -18.801 1.569 9.170 1.00 94.06 269 ASP A C 1
ATOM 2058 O O . ASP A 1 269 ? -17.758 1.282 8.589 1.00 94.06 269 ASP A O 1
ATOM 2062 N N . ILE A 1 270 ? -19.319 0.812 10.139 1.00 95.25 270 ILE A N 1
ATOM 2063 C CA . ILE A 1 270 ? -18.741 -0.461 10.578 1.00 95.25 270 ILE A CA 1
ATOM 2064 C C . ILE A 1 270 ? -19.823 -1.536 10.666 1.00 95.25 270 ILE A C 1
ATOM 2066 O O . ILE A 1 270 ? -20.845 -1.357 11.350 1.00 95.25 270 ILE A O 1
ATOM 2070 N N . ALA A 1 271 ? -19.566 -2.666 10.014 1.00 94.31 271 ALA A N 1
ATOM 2071 C CA . ALA A 1 271 ? -20.421 -3.844 10.011 1.00 94.31 271 ALA A CA 1
ATOM 2072 C C . ALA A 1 271 ? -19.605 -5.123 10.240 1.00 94.31 271 ALA A C 1
ATOM 2074 O O . ALA A 1 271 ? -18.420 -5.173 9.928 1.00 94.31 271 ALA A O 1
ATOM 2075 N N . ALA A 1 272 ? -20.254 -6.150 10.788 1.00 92.88 272 ALA A N 1
ATOM 2076 C CA . ALA A 1 272 ? -19.708 -7.502 10.826 1.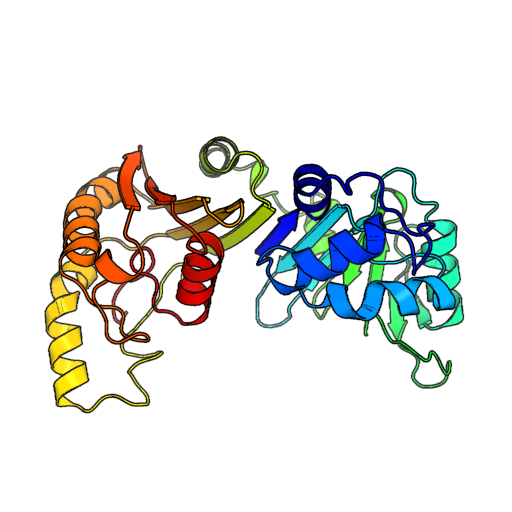00 92.88 272 ALA A CA 1
ATOM 2077 C C . ALA A 1 272 ? -20.280 -8.302 9.650 1.00 92.88 272 ALA A C 1
ATOM 2079 O O . ALA A 1 272 ? -21.501 -8.425 9.521 1.00 92.88 272 ALA A O 1
ATOM 2080 N N . GLU A 1 273 ? -19.403 -8.851 8.818 1.00 90.88 273 GLU A N 1
ATOM 2081 C CA . GLU A 1 273 ? -19.736 -9.644 7.639 1.00 90.88 273 GLU A CA 1
ATOM 2082 C C . GLU A 1 273 ? -19.009 -10.988 7.720 1.00 90.88 273 GLU A C 1
ATOM 2084 O O . GLU A 1 273 ? -17.831 -11.120 7.402 1.00 90.88 273 GLU A O 1
ATOM 2089 N N . GLY A 1 274 ? -19.710 -12.015 8.206 1.00 90.12 274 GLY A N 1
ATOM 2090 C CA . GLY A 1 274 ? -19.087 -13.313 8.455 1.00 90.12 274 GLY A CA 1
ATOM 2091 C C . GLY A 1 274 ? -17.978 -13.201 9.502 1.00 90.12 274 GLY A C 1
ATOM 2092 O O . GLY A 1 274 ? -18.264 -12.888 10.655 1.00 90.12 274 GLY A O 1
ATOM 2093 N N . LYS A 1 275 ? -16.737 -13.487 9.099 1.00 91.25 275 LYS A N 1
ATOM 2094 C CA . LYS A 1 275 ? -15.541 -13.429 9.955 1.00 91.25 275 LYS A CA 1
ATOM 2095 C C . LYS A 1 275 ? -14.830 -12.078 9.940 1.00 91.25 275 LYS A C 1
ATOM 2097 O O . LYS A 1 275 ? -13.796 -11.948 10.585 1.00 91.25 275 LYS A O 1
ATOM 2102 N N . ASP A 1 276 ? -15.362 -11.099 9.219 1.00 92.00 276 ASP A N 1
ATOM 2103 C CA . ASP A 1 276 ? -14.702 -9.818 9.010 1.00 92.00 276 ASP A CA 1
ATOM 2104 C C . ASP A 1 276 ? -15.493 -8.681 9.671 1.00 92.00 276 ASP A C 1
ATOM 2106 O O . ASP A 1 276 ? -16.725 -8.651 9.644 1.00 92.00 276 ASP A O 1
ATOM 2110 N N . LEU A 1 277 ? -14.778 -7.713 10.242 1.00 93.62 277 LEU A N 1
ATOM 2111 C CA . LEU A 1 277 ? -15.302 -6.370 10.458 1.00 93.62 277 LEU A CA 1
ATOM 2112 C C . LEU A 1 277 ? -14.928 -5.502 9.261 1.00 93.62 277 LEU A C 1
ATOM 2114 O O . LEU A 1 277 ? -13.747 -5.294 8.978 1.00 93.62 277 LEU A O 1
ATOM 2118 N N . VAL A 1 278 ? -15.944 -4.989 8.577 1.00 93.88 278 VAL A N 1
ATOM 2119 C CA . VAL A 1 278 ? -15.806 -4.136 7.398 1.00 93.88 278 VAL A CA 1
ATOM 2120 C C . VAL A 1 278 ? -16.044 -2.694 7.813 1.00 93.88 278 VAL A C 1
ATOM 2122 O O . VAL A 1 278 ? -17.113 -2.351 8.322 1.00 93.88 278 VAL A O 1
ATOM 2125 N N . TYR A 1 279 ? -15.046 -1.850 7.581 1.00 94.69 279 TYR A N 1
ATOM 2126 C CA . TYR A 1 279 ? -15.094 -0.418 7.825 1.00 94.69 279 TYR A CA 1
ATOM 2127 C C . TYR A 1 279 ? -15.128 0.301 6.483 1.00 94.69 279 TYR A C 1
ATOM 2129 O O . TYR A 1 279 ? -14.210 0.151 5.682 1.00 94.69 279 TYR A O 1
ATOM 2137 N N . SER A 1 280 ? -16.156 1.106 6.249 1.00 93.69 280 SER A N 1
ATOM 2138 C CA . SER A 1 280 ? -16.227 2.002 5.094 1.00 93.69 280 SER A CA 1
ATOM 2139 C C . SER A 1 280 ? -15.983 3.423 5.571 1.00 93.69 280 SER A C 1
ATOM 2141 O O . SER A 1 280 ? -16.796 3.984 6.304 1.00 93.69 280 SER A O 1
ATOM 2143 N N . VAL A 1 281 ? -14.848 3.996 5.184 1.00 93.19 281 VAL A N 1
ATOM 2144 C CA . VAL A 1 281 ? -14.441 5.352 5.551 1.00 93.19 281 VAL A CA 1
ATOM 2145 C C . VAL A 1 281 ? -14.554 6.237 4.324 1.00 93.19 281 VAL A C 1
ATOM 2147 O O . VAL A 1 281 ? -14.013 5.904 3.269 1.00 93.19 281 VAL A O 1
ATOM 2150 N N . SER A 1 282 ? -15.231 7.377 4.464 1.00 92.50 282 SER A N 1
ATOM 2151 C CA . SER A 1 282 ? -15.293 8.368 3.395 1.00 92.50 282 SER A CA 1
ATOM 2152 C C . SER A 1 282 ? -15.101 9.808 3.865 1.00 92.50 282 SER A C 1
ATOM 2154 O O . SER A 1 282 ? -15.360 10.177 5.013 1.00 92.50 282 SER A O 1
ATOM 2156 N N . GLY A 1 283 ? -14.615 10.641 2.949 1.00 89.31 283 GLY A N 1
ATOM 2157 C CA . GLY A 1 283 ? -14.349 12.060 3.157 1.00 89.31 283 GLY A CA 1
ATOM 2158 C C . GLY A 1 283 ? -12.991 12.481 2.606 1.00 89.31 283 GLY A C 1
ATOM 2159 O O . GLY A 1 283 ? -12.085 11.667 2.442 1.00 89.31 283 GLY A O 1
ATOM 2160 N N . THR A 1 284 ? -12.829 13.769 2.322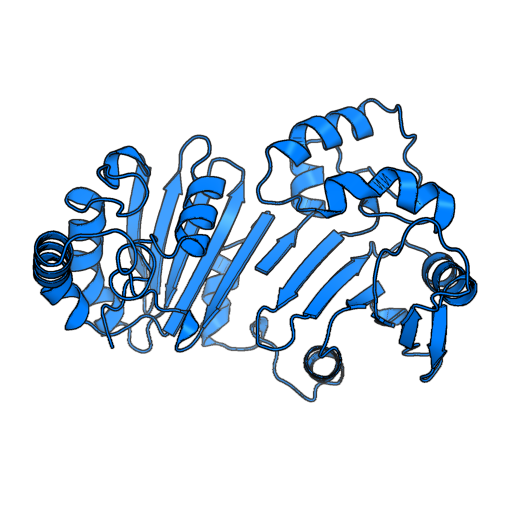 1.00 85.75 284 THR A N 1
ATOM 2161 C CA . THR A 1 284 ? -11.606 14.312 1.714 1.00 85.75 284 THR A CA 1
ATOM 2162 C C . THR A 1 284 ? -10.356 13.976 2.533 1.00 85.75 284 THR A C 1
ATOM 2164 O O . THR A 1 284 ? -10.249 14.374 3.691 1.00 85.75 284 THR A O 1
ATOM 2167 N N . GLY A 1 285 ? -9.396 13.274 1.922 1.00 83.00 285 GLY A N 1
ATOM 2168 C CA . GLY A 1 285 ? -8.110 12.932 2.538 1.00 83.00 285 GLY A CA 1
ATOM 2169 C C . GLY A 1 285 ? -8.159 11.764 3.529 1.00 83.00 285 GLY A C 1
ATOM 2170 O O . GLY A 1 285 ? -7.127 11.420 4.109 1.00 83.00 285 GLY A O 1
ATOM 2171 N N . THR A 1 286 ? -9.323 11.136 3.718 1.00 86.31 286 THR A N 1
ATOM 2172 C CA . THR A 1 286 ? -9.490 10.033 4.677 1.00 86.31 286 THR A CA 1
ATOM 2173 C C . THR A 1 286 ? -8.686 8.802 4.286 1.00 86.31 286 THR A C 1
ATOM 2175 O O . THR A 1 286 ? -8.083 8.183 5.153 1.00 86.31 286 THR A O 1
ATOM 2178 N N . ALA A 1 287 ? -8.571 8.489 2.995 1.00 83.75 287 ALA A N 1
ATOM 2179 C CA . ALA A 1 287 ? -7.780 7.355 2.531 1.00 83.75 287 ALA A CA 1
ATOM 2180 C C . ALA A 1 287 ? -6.315 7.457 2.981 1.00 83.75 287 ALA A C 1
ATOM 2182 O O . ALA A 1 287 ? -5.807 6.577 3.678 1.00 83.75 287 ALA A O 1
ATOM 2183 N N . ARG A 1 288 ? -5.669 8.597 2.709 1.00 84.00 288 ARG A N 1
ATOM 2184 C CA . ARG A 1 288 ? -4.309 8.886 3.189 1.00 84.00 288 ARG A CA 1
ATOM 2185 C C . ARG A 1 288 ? -4.224 8.848 4.715 1.00 84.00 288 ARG A C 1
ATOM 2187 O O . ARG A 1 288 ? -3.262 8.308 5.252 1.00 84.00 288 ARG A O 1
ATOM 2194 N N . LEU A 1 289 ? -5.219 9.406 5.404 1.00 88.88 289 LEU A N 1
ATOM 2195 C CA . LEU A 1 289 ? -5.260 9.414 6.863 1.00 88.88 289 LEU A CA 1
ATOM 2196 C C . LEU A 1 289 ? -5.325 7.994 7.443 1.00 88.88 289 LEU A C 1
ATOM 2198 O O . LEU A 1 289 ? -4.553 7.690 8.343 1.00 88.88 289 LEU A O 1
ATOM 2202 N N . THR A 1 290 ? -6.170 7.105 6.913 1.00 90.38 290 THR A N 1
ATOM 2203 C CA . THR A 1 290 ? -6.278 5.711 7.392 1.00 90.38 290 THR A CA 1
ATOM 2204 C C . THR A 1 290 ? -4.966 4.940 7.215 1.00 90.38 290 THR A C 1
ATOM 2206 O O . THR A 1 290 ? -4.550 4.223 8.128 1.00 90.38 290 THR A O 1
ATOM 2209 N N . LEU A 1 291 ? -4.262 5.150 6.095 1.00 86.56 291 LEU A N 1
ATOM 2210 C CA . LEU A 1 291 ? -2.936 4.576 5.864 1.00 86.56 291 LEU A CA 1
ATOM 2211 C C . LEU A 1 291 ? -1.892 5.155 6.830 1.00 86.56 291 LEU A C 1
ATOM 2213 O O . LEU A 1 291 ? -1.105 4.409 7.409 1.00 86.56 291 LEU A O 1
ATOM 2217 N N . GLN A 1 292 ? -1.907 6.471 7.054 1.00 86.50 292 GLN A N 1
ATOM 2218 C CA . GLN A 1 292 ? -1.015 7.119 8.015 1.00 86.50 292 GLN A CA 1
ATOM 2219 C C . GLN A 1 292 ? -1.251 6.594 9.436 1.00 86.50 292 GLN A C 1
ATOM 2221 O O . GLN A 1 292 ? -0.288 6.287 10.129 1.00 86.50 292 GLN A O 1
ATOM 2226 N N . MET A 1 293 ? -2.510 6.439 9.852 1.00 88.56 293 MET A N 1
ATOM 2227 C CA . MET A 1 293 ? -2.860 5.879 11.159 1.00 88.56 293 MET A CA 1
ATOM 2228 C C . MET A 1 293 ? -2.295 4.464 11.325 1.00 88.56 293 MET A C 1
ATOM 2230 O O . MET A 1 293 ? -1.726 4.166 12.372 1.00 88.56 293 MET A O 1
ATOM 2234 N N . SER A 1 294 ? -2.372 3.624 10.284 1.00 87.00 294 SER A N 1
ATOM 2235 C CA . SER A 1 294 ? -1.758 2.284 10.266 1.00 87.00 294 SER A CA 1
ATOM 2236 C C . SER A 1 294 ? -0.237 2.346 10.458 1.00 87.00 294 SER A C 1
ATOM 2238 O O . SER A 1 294 ? 0.321 1.645 11.302 1.00 87.00 294 SER A O 1
ATOM 2240 N N . GLN A 1 295 ? 0.441 3.245 9.738 1.00 82.31 295 GLN A N 1
ATOM 2241 C CA . GLN A 1 295 ? 1.894 3.441 9.838 1.00 82.31 295 GLN A CA 1
ATOM 2242 C C . GLN A 1 295 ? 2.334 3.980 11.206 1.00 82.31 295 GLN A C 1
ATOM 2244 O O . GLN A 1 295 ? 3.402 3.619 11.697 1.00 82.31 295 GLN A O 1
ATOM 2249 N N . THR A 1 296 ? 1.518 4.827 11.837 1.00 81.69 296 THR A N 1
ATOM 2250 C CA . THR A 1 296 ? 1.790 5.391 13.168 1.00 81.69 296 THR A CA 1
ATOM 2251 C C . THR A 1 296 ? 1.237 4.545 14.315 1.00 81.69 296 THR A C 1
ATOM 2253 O O . THR A 1 296 ? 1.274 4.998 15.460 1.00 81.69 296 THR A O 1
ATOM 2256 N N . GLN A 1 297 ? 0.726 3.342 14.023 1.00 83.81 297 GLN A N 1
ATOM 2257 C CA . GLN A 1 297 ? 0.135 2.419 15.001 1.00 83.81 297 GLN A CA 1
ATOM 2258 C C . GLN A 1 297 ? -1.004 3.048 15.828 1.00 83.81 297 GLN A C 1
ATOM 2260 O O . GLN A 1 297 ? -1.160 2.777 17.017 1.00 83.81 297 GLN A O 1
ATOM 2265 N N . ASP A 1 298 ? -1.789 3.923 15.201 1.00 86.50 298 ASP A N 1
ATOM 2266 C CA . ASP A 1 298 ? -2.892 4.671 15.818 1.00 86.50 298 ASP A CA 1
ATOM 2267 C C . ASP A 1 298 ? -4.241 4.317 15.184 1.00 86.50 298 ASP A C 1
ATOM 2269 O O . ASP A 1 298 ? -5.118 5.158 15.000 1.00 86.50 298 ASP A O 1
ATOM 2273 N N . ASP A 1 299 ? -4.370 3.075 14.736 1.00 88.56 299 ASP A N 1
ATOM 2274 C CA . ASP A 1 299 ? -5.426 2.653 13.844 1.00 88.56 299 ASP A CA 1
ATOM 2275 C C . ASP A 1 299 ? -6.488 1.813 14.583 1.00 88.56 299 ASP A C 1
ATOM 2277 O O . ASP A 1 299 ? -6.221 0.694 15.027 1.00 88.56 299 ASP A O 1
ATOM 2281 N N . PRO A 1 300 ? -7.722 2.334 14.746 1.00 88.75 300 PRO A N 1
ATOM 2282 C CA . PRO A 1 300 ? -8.692 1.812 15.713 1.00 88.75 300 PRO A CA 1
ATOM 2283 C C . PRO A 1 300 ? -9.181 0.387 15.428 1.00 88.75 300 PRO A C 1
ATOM 2285 O O . PRO A 1 300 ? -9.681 -0.291 16.326 1.00 88.75 300 PRO A O 1
ATOM 2288 N N . TRP A 1 301 ? -9.031 -0.079 14.193 1.00 90.50 301 TRP A N 1
ATOM 2289 C CA . TRP A 1 301 ? -9.394 -1.420 13.726 1.00 90.50 301 TRP A CA 1
ATOM 2290 C C . TRP A 1 301 ? -8.313 -2.480 13.991 1.00 90.50 301 TRP A C 1
ATOM 2292 O O . TRP A 1 301 ? -8.617 -3.662 13.907 1.00 90.50 301 TRP A O 1
ATOM 2302 N N . ALA A 1 302 ? -7.077 -2.097 14.327 1.00 85.75 302 ALA A N 1
ATOM 2303 C CA . ALA A 1 302 ? -5.981 -3.044 14.569 1.00 85.75 302 ALA A CA 1
ATOM 2304 C C . ALA A 1 302 ? -5.573 -3.161 16.040 1.00 85.75 302 ALA A C 1
ATOM 2306 O O . ALA A 1 302 ? -4.707 -3.966 16.379 1.00 85.75 302 ALA A O 1
ATOM 2307 N N . TYR A 1 303 ? -6.186 -2.385 16.939 1.00 83.38 303 TYR A N 1
ATOM 2308 C CA . TYR A 1 303 ? -5.835 -2.480 18.351 1.00 83.38 303 TYR A CA 1
ATOM 2309 C C . TYR A 1 303 ? -6.178 -3.845 18.926 1.00 83.38 303 TYR A C 1
ATOM 2311 O O . TYR A 1 303 ? -7.345 -4.215 18.984 1.00 83.38 303 TYR A O 1
ATOM 2319 N N . CYS A 1 304 ? -5.170 -4.537 19.438 1.00 75.31 304 CYS A N 1
ATOM 2320 C CA . CYS A 1 304 ? -5.321 -5.829 20.109 1.00 75.31 304 CYS A CA 1
ATOM 2321 C C . CYS A 1 304 ? -4.965 -5.765 21.605 1.00 75.31 304 CYS A C 1
ATOM 2323 O O . CYS A 1 304 ? -4.954 -6.792 22.292 1.00 75.31 304 CYS A O 1
ATOM 2325 N N . GLY A 1 305 ? -4.638 -4.560 22.093 1.00 62.12 305 GLY A N 1
ATOM 2326 C CA . GLY A 1 305 ? -4.090 -4.318 23.424 1.00 62.12 305 GLY A CA 1
ATOM 2327 C C . GLY A 1 305 ? -2.648 -4.814 23.600 1.00 62.12 305 GLY A C 1
ATOM 2328 O O . GLY A 1 305 ? -2.043 -5.335 22.665 1.00 62.12 305 GLY A O 1
ATOM 2329 N N . THR A 1 306 ? -2.099 -4.653 24.806 1.00 50.28 306 THR A N 1
ATOM 2330 C CA . THR A 1 306 ? -0.769 -5.161 25.178 1.00 50.28 306 THR A CA 1
ATOM 2331 C C . THR A 1 306 ? -0.868 -6.679 25.338 1.00 50.28 306 THR A C 1
ATOM 2333 O O . THR A 1 306 ? -1.493 -7.157 26.287 1.00 50.28 306 THR A O 1
ATOM 2336 N N . GLY A 1 307 ? -0.361 -7.448 24.372 1.00 44.25 307 GLY A N 1
ATOM 2337 C CA . GLY A 1 307 ? -0.150 -8.893 24.549 1.00 44.25 307 GLY A CA 1
ATOM 2338 C C . GLY A 1 307 ? 0.890 -9.196 25.611 1.00 44.25 307 GLY A C 1
ATOM 2339 O O . GLY A 1 307 ? 1.855 -8.413 25.718 1.00 44.25 307 GLY A O 1
#